Protein AF-A0A2V8PX79-F1 (afdb_monomer_lite)

pLDDT: mean 73.38, std 15.66, range [33.12, 95.69]

Structure (mmCIF, N/CA/C/O backbone):
data_AF-A0A2V8PX79-F1
#
_entry.id   AF-A0A2V8PX79-F1
#
loop_
_atom_site.group_PDB
_atom_site.id
_atom_site.type_symbol
_atom_site.label_atom_id
_atom_site.label_alt_id
_atom_site.label_comp_id
_atom_site.label_asym_id
_atom_site.label_entity_id
_atom_site.label_seq_id
_atom_site.pdbx_PDB_ins_code
_atom_site.Cartn_x
_atom_site.Cartn_y
_atom_site.Cartn_z
_atom_site.occupancy
_atom_site.B_iso_or_equiv
_atom_site.auth_seq_id
_atom_site.auth_comp_id
_atom_site.auth_asym_id
_atom_site.auth_atom_id
_atom_site.pdbx_PDB_model_num
ATOM 1 N N . MET A 1 1 ? -9.726 -22.536 17.684 1.00 43.69 1 MET A N 1
ATOM 2 C CA . MET A 1 1 ? -10.658 -22.992 16.629 1.00 43.69 1 MET A CA 1
ATOM 3 C C . MET A 1 1 ? -9.832 -23.733 15.578 1.00 43.69 1 MET A C 1
ATOM 5 O O . MET A 1 1 ? -8.970 -23.118 14.969 1.00 43.69 1 MET A O 1
ATOM 9 N N . ARG A 1 2 ? -9.953 -25.068 15.477 1.00 42.22 2 ARG A N 1
ATOM 10 C CA . ARG A 1 2 ? -9.114 -25.902 14.591 1.00 42.22 2 ARG A CA 1
ATOM 11 C C . ARG A 1 2 ? -9.506 -25.653 13.133 1.00 42.22 2 ARG A C 1
ATOM 13 O O . ARG A 1 2 ? -10.594 -26.039 12.720 1.00 42.22 2 ARG A O 1
ATOM 20 N N . ILE A 1 3 ? -8.623 -25.015 12.371 1.00 51.44 3 ILE A N 1
ATOM 21 C CA . ILE A 1 3 ? -8.770 -24.876 10.921 1.00 51.44 3 ILE A CA 1
ATOM 22 C C . ILE A 1 3 ? -8.738 -26.294 10.320 1.00 51.44 3 ILE A C 1
ATOM 24 O O . ILE A 1 3 ? -7.808 -27.052 10.610 1.00 51.44 3 ILE A O 1
ATOM 28 N N . PRO A 1 4 ? -9.745 -26.705 9.529 1.00 47.19 4 PRO A N 1
ATOM 29 C CA . PRO A 1 4 ? -9.762 -28.030 8.927 1.00 47.19 4 PRO A CA 1
ATOM 30 C C . PRO A 1 4 ? -8.564 -28.186 7.981 1.00 47.19 4 PRO A C 1
ATOM 32 O O . PRO A 1 4 ? -8.356 -27.375 7.076 1.00 47.19 4 PRO A O 1
ATOM 35 N N . ARG A 1 5 ? -7.792 -29.259 8.196 1.00 57.66 5 ARG A N 1
ATOM 36 C CA . ARG A 1 5 ? -6.516 -29.602 7.533 1.00 57.66 5 ARG A CA 1
ATOM 37 C C . ARG A 1 5 ? -6.570 -29.515 5.996 1.00 57.66 5 ARG A C 1
ATOM 39 O O . ARG A 1 5 ? -5.566 -29.220 5.358 1.00 57.66 5 ARG A O 1
ATOM 46 N N . ASN A 1 6 ? -7.759 -29.670 5.413 1.00 49.00 6 ASN A N 1
ATOM 47 C CA . ASN A 1 6 ? -7.991 -29.638 3.968 1.00 49.00 6 ASN A CA 1
ATOM 48 C C . ASN A 1 6 ? -7.991 -28.223 3.358 1.00 49.00 6 ASN A C 1
ATOM 50 O O . ASN A 1 6 ? -7.740 -28.090 2.166 1.00 49.00 6 ASN A O 1
ATOM 54 N N . ARG A 1 7 ? -8.228 -27.157 4.140 1.00 51.41 7 ARG A N 1
ATOM 55 C CA . ARG A 1 7 ? -8.130 -25.767 3.642 1.00 51.41 7 ARG A CA 1
ATOM 56 C C . ARG A 1 7 ? -6.710 -25.208 3.709 1.00 51.41 7 ARG A C 1
ATOM 58 O O . ARG A 1 7 ? -6.339 -24.389 2.878 1.00 51.41 7 ARG A O 1
ATOM 65 N N . MET A 1 8 ? -5.909 -25.702 4.650 1.00 44.56 8 MET A N 1
ATOM 66 C CA . MET A 1 8 ? -4.492 -25.350 4.779 1.00 44.56 8 MET A CA 1
ATOM 67 C C . MET A 1 8 ? -3.651 -25.971 3.654 1.00 44.56 8 MET A C 1
ATOM 69 O O . MET A 1 8 ? -2.765 -25.321 3.113 1.00 44.56 8 MET A O 1
ATOM 73 N N . LEU A 1 9 ? -4.005 -27.189 3.227 1.00 49.06 9 LEU A N 1
ATOM 74 C CA . LEU A 1 9 ? -3.435 -27.827 2.036 1.00 49.06 9 LEU A CA 1
ATOM 75 C C . LEU A 1 9 ? -3.783 -27.086 0.738 1.00 49.06 9 LEU A C 1
ATOM 77 O O . LEU A 1 9 ? -2.971 -27.073 -0.175 1.00 49.06 9 LEU A O 1
ATOM 81 N N . LEU A 1 10 ? -4.937 -26.418 0.666 1.00 50.84 10 LEU A N 1
ATOM 82 C CA . LEU A 1 10 ? -5.347 -25.662 -0.522 1.00 50.84 10 LEU A CA 1
ATOM 83 C C . LEU A 1 10 ? -4.570 -24.341 -0.673 1.00 50.84 10 LEU A C 1
ATOM 85 O O . LEU A 1 10 ? -4.245 -23.962 -1.790 1.00 50.84 10 LEU A O 1
ATOM 89 N N . LEU A 1 11 ? -4.199 -23.697 0.442 1.00 48.00 11 LEU A N 1
ATOM 90 C CA . LEU A 1 11 ? -3.335 -22.506 0.455 1.00 48.00 11 LEU A CA 1
ATOM 91 C C . LEU A 1 11 ? -1.850 -22.839 0.204 1.00 48.00 11 LEU A C 1
ATOM 93 O O . LEU A 1 11 ? -1.132 -22.045 -0.401 1.00 48.00 11 LEU A O 1
ATOM 97 N N . LEU A 1 12 ? -1.393 -24.027 0.616 1.00 47.69 12 LEU A N 1
ATOM 98 C CA . LEU A 1 12 ? -0.039 -24.524 0.326 1.00 47.69 12 LEU A CA 1
ATOM 99 C C . LEU A 1 12 ? 0.095 -25.100 -1.097 1.00 47.69 12 LEU A C 1
ATOM 101 O O . LEU A 1 12 ? 1.166 -25.002 -1.698 1.00 47.69 12 LEU A O 1
ATOM 105 N N . ALA A 1 13 ? -0.986 -25.635 -1.674 1.00 43.50 13 ALA A N 1
ATOM 106 C CA . ALA A 1 13 ? -1.019 -26.093 -3.065 1.00 43.50 13 ALA A CA 1
ATOM 107 C C . ALA A 1 13 ? -0.981 -24.927 -4.070 1.00 43.50 13 ALA A C 1
ATOM 109 O O . ALA A 1 13 ? -0.380 -25.049 -5.132 1.00 43.50 13 ALA A O 1
ATOM 110 N N . THR A 1 14 ? -1.546 -23.764 -3.726 1.00 48.91 14 THR A N 1
ATOM 111 C CA . THR A 1 14 ? -1.440 -22.555 -4.566 1.00 48.91 14 THR A CA 1
ATOM 112 C C . THR A 1 14 ? -0.065 -21.886 -4.492 1.00 48.91 14 THR A C 1
ATOM 114 O O . THR A 1 14 ? 0.319 -21.170 -5.413 1.00 48.91 14 THR A O 1
ATOM 117 N N . ALA A 1 15 ? 0.705 -22.136 -3.427 1.00 41.88 15 ALA A N 1
ATOM 118 C CA . ALA A 1 15 ? 2.078 -21.644 -3.300 1.00 41.88 15 ALA A CA 1
ATOM 119 C C . ALA A 1 15 ? 3.085 -22.480 -4.116 1.00 41.88 15 ALA A C 1
ATOM 121 O O . ALA A 1 15 ? 4.116 -21.965 -4.542 1.00 41.88 15 ALA A O 1
ATOM 122 N N . SER A 1 16 ? 2.783 -23.754 -4.388 1.00 41.12 16 SER A N 1
ATOM 123 C CA . SER A 1 16 ? 3.679 -24.662 -5.124 1.00 41.12 16 SER A CA 1
ATOM 124 C C . SER A 1 16 ? 3.627 -24.477 -6.648 1.00 41.12 16 SER A C 1
ATOM 126 O O . SER A 1 16 ? 4.563 -24.870 -7.340 1.00 41.12 16 SER A O 1
ATOM 128 N N . THR A 1 17 ? 2.607 -23.800 -7.184 1.00 45.06 17 THR A N 1
ATOM 129 C CA . THR A 1 17 ? 2.530 -23.440 -8.612 1.00 45.06 17 THR A CA 1
ATOM 130 C C . THR A 1 17 ? 3.343 -22.201 -9.000 1.00 45.06 17 THR A C 1
ATOM 132 O O . THR A 1 17 ? 3.551 -21.973 -10.187 1.00 45.06 17 THR A O 1
ATOM 135 N N . PHE A 1 18 ? 3.872 -21.434 -8.040 1.00 46.12 18 PHE A N 1
ATOM 136 C CA . PHE A 1 18 ? 4.795 -20.326 -8.337 1.00 46.12 18 PHE A CA 1
ATOM 137 C C . PHE A 1 18 ? 6.248 -20.782 -8.572 1.00 46.12 18 PHE A C 1
ATOM 139 O O . PHE A 1 18 ? 7.058 -20.010 -9.075 1.00 46.12 18 PHE A O 1
ATOM 146 N N . GLY A 1 19 ? 6.583 -22.038 -8.254 1.00 40.47 19 GLY A N 1
ATOM 147 C CA . GLY A 1 19 ? 7.951 -22.561 -8.332 1.00 40.47 19 GLY A CA 1
ATOM 148 C C . GLY A 1 19 ? 8.380 -23.151 -9.681 1.00 40.47 19 GLY A C 1
ATOM 149 O O . GLY A 1 19 ? 9.537 -23.529 -9.817 1.00 40.47 19 GLY A O 1
ATOM 150 N N . VAL A 1 20 ? 7.494 -23.258 -10.680 1.00 42.31 20 VAL A N 1
ATOM 151 C CA . VAL A 1 20 ? 7.797 -24.004 -11.925 1.00 42.31 20 VAL A CA 1
ATOM 152 C C . VAL A 1 20 ? 8.257 -23.111 -13.089 1.00 42.31 20 VAL A C 1
ATOM 154 O O . VAL A 1 20 ? 8.807 -23.616 -14.060 1.00 42.31 20 VAL A O 1
ATOM 157 N N . CYS A 1 21 ? 8.149 -21.782 -13.001 1.00 48.59 21 CYS A N 1
ATOM 158 C CA . CYS A 1 21 ? 8.527 -20.896 -14.117 1.00 48.59 21 CYS A CA 1
ATOM 159 C C . CYS A 1 21 ? 9.918 -20.237 -13.976 1.00 48.59 21 CYS A C 1
ATOM 161 O O . CYS A 1 21 ? 10.215 -19.270 -14.670 1.00 48.59 21 CYS A O 1
ATOM 163 N N . GLY A 1 22 ? 10.775 -20.739 -13.078 1.00 42.22 22 GLY A N 1
ATOM 164 C CA . GLY A 1 22 ? 12.123 -20.201 -12.834 1.00 42.22 22 GLY A CA 1
ATOM 165 C C . GLY A 1 22 ? 13.247 -20.818 -13.680 1.00 42.22 22 GLY A C 1
ATOM 166 O O . GLY A 1 22 ? 14.396 -20.410 -13.548 1.00 42.22 22 GLY A O 1
ATOM 167 N N . SER A 1 23 ? 12.957 -21.800 -14.537 1.00 41.62 23 SER A N 1
ATOM 168 C CA . SER A 1 23 ? 13.982 -22.571 -15.260 1.00 41.62 23 SER A CA 1
ATOM 169 C C . SER A 1 23 ? 13.948 -22.338 -16.769 1.00 41.62 23 SER A C 1
ATOM 171 O O . SER A 1 23 ? 13.757 -23.281 -17.524 1.00 41.62 23 SER A O 1
ATOM 173 N N . ALA A 1 24 ? 14.130 -21.093 -17.216 1.00 42.62 24 ALA A N 1
ATOM 174 C CA . ALA A 1 24 ? 14.517 -20.796 -18.602 1.00 42.62 24 ALA A CA 1
ATOM 175 C C . ALA A 1 24 ? 14.986 -19.337 -18.759 1.00 42.62 24 ALA A C 1
ATOM 177 O O . ALA A 1 24 ? 14.406 -18.573 -19.521 1.00 42.62 24 ALA A O 1
ATOM 178 N N . TYR A 1 25 ? 16.040 -18.928 -18.047 1.00 43.38 25 TYR A N 1
ATOM 179 C CA . TYR A 1 25 ? 16.785 -17.712 -18.404 1.00 43.38 25 TYR A CA 1
ATOM 180 C C . TYR A 1 25 ? 18.219 -18.090 -18.784 1.00 43.38 25 TYR A C 1
ATOM 182 O O . TYR A 1 25 ? 19.192 -17.714 -18.141 1.00 43.38 25 TYR A O 1
ATOM 190 N N . SER A 1 26 ? 18.345 -18.920 -19.818 1.00 33.12 26 SER A N 1
ATOM 191 C CA . SER A 1 26 ? 19.610 -19.173 -20.506 1.00 33.12 26 SER A CA 1
ATOM 192 C C . SER A 1 26 ? 19.414 -18.848 -21.986 1.00 33.12 26 SER A C 1
ATOM 194 O O . SER A 1 26 ? 18.626 -19.509 -22.653 1.00 33.12 26 SER A O 1
ATOM 196 N N . ALA A 1 27 ? 20.094 -17.788 -22.430 1.00 55.72 27 ALA A N 1
ATOM 197 C CA . ALA A 1 27 ? 20.329 -17.320 -23.801 1.00 55.72 27 ALA A CA 1
ATOM 198 C C . ALA A 1 27 ? 19.677 -18.108 -24.965 1.00 55.72 27 ALA A C 1
ATOM 200 O O . ALA A 1 27 ? 20.129 -19.215 -25.241 1.00 55.72 27 ALA A O 1
ATOM 201 N N . GLN A 1 28 ? 18.701 -17.515 -25.689 1.00 42.88 28 GLN A N 1
ATOM 202 C CA . GLN A 1 28 ? 18.385 -17.789 -27.119 1.00 42.88 28 GLN A CA 1
ATOM 203 C C . GLN A 1 28 ? 17.272 -16.832 -27.677 1.00 42.88 28 GLN A C 1
ATOM 205 O O . GLN A 1 28 ? 16.716 -16.066 -26.894 1.00 42.88 28 GLN A O 1
ATOM 210 N N . PRO A 1 29 ? 16.933 -16.826 -28.993 1.00 46.53 29 PRO A N 1
ATOM 211 C CA . PRO A 1 29 ? 16.971 -15.695 -29.930 1.00 46.53 29 PRO A CA 1
ATOM 212 C C . PRO A 1 29 ? 15.576 -15.069 -30.230 1.00 46.53 29 PRO A C 1
ATOM 214 O O . PRO A 1 29 ? 14.552 -15.488 -29.691 1.00 46.53 29 PRO A O 1
ATOM 217 N N . ASP A 1 30 ? 15.529 -14.095 -31.147 1.00 49.50 30 ASP A N 1
ATOM 218 C CA . ASP A 1 30 ? 14.454 -13.121 -31.468 1.00 49.50 30 ASP A CA 1
ATOM 219 C C . ASP A 1 30 ? 13.004 -13.624 -31.716 1.00 49.50 30 ASP A C 1
ATOM 221 O O . ASP A 1 30 ? 12.091 -12.825 -31.924 1.00 49.50 30 ASP A O 1
ATOM 225 N N . THR A 1 31 ? 12.725 -14.929 -31.660 1.00 51.16 31 THR A N 1
ATOM 226 C CA . THR A 1 31 ? 11.360 -15.496 -31.770 1.00 51.16 31 THR A CA 1
ATOM 227 C C . THR A 1 31 ? 10.651 -15.686 -30.421 1.00 51.16 31 THR A C 1
ATOM 229 O O . THR A 1 31 ? 9.423 -15.784 -30.384 1.00 51.16 31 THR A O 1
ATOM 232 N N . GLN A 1 32 ? 11.390 -15.677 -29.305 1.00 50.78 32 GLN A N 1
ATOM 233 C CA . GLN A 1 32 ? 10.863 -15.842 -27.938 1.00 50.78 32 GLN A CA 1
ATOM 234 C C . GLN A 1 32 ? 10.146 -14.595 -27.393 1.00 50.78 32 GLN A C 1
ATOM 236 O O . GLN A 1 32 ? 9.191 -14.724 -26.626 1.00 50.78 32 GLN A O 1
ATOM 241 N N . ILE A 1 33 ? 10.542 -13.395 -27.836 1.00 52.59 33 ILE A N 1
ATOM 242 C CA . ILE A 1 33 ? 9.991 -12.117 -27.354 1.00 52.59 33 ILE A CA 1
ATOM 243 C C . ILE A 1 33 ? 8.462 -12.089 -27.519 1.00 52.59 33 ILE A C 1
ATOM 245 O O . ILE A 1 33 ? 7.741 -11.780 -26.580 1.00 52.59 33 ILE A O 1
ATOM 249 N N . ARG A 1 34 ? 7.931 -12.545 -28.664 1.00 51.97 34 ARG A N 1
ATOM 250 C CA . ARG A 1 34 ? 6.485 -12.502 -28.957 1.00 51.97 34 ARG A CA 1
ATOM 251 C C . ARG A 1 34 ? 5.646 -13.532 -28.182 1.00 51.97 34 ARG A C 1
ATOM 253 O O . ARG A 1 34 ? 4.468 -13.277 -27.938 1.00 51.97 34 ARG A O 1
ATOM 260 N N . GLN A 1 35 ? 6.218 -14.675 -27.784 1.00 53.84 35 GLN A N 1
ATOM 261 C CA . GLN A 1 35 ? 5.528 -15.657 -26.929 1.00 53.84 35 GLN A CA 1
ATOM 262 C C . GLN A 1 35 ? 5.543 -15.239 -25.450 1.00 53.84 35 GLN A C 1
ATOM 264 O O . GLN A 1 35 ? 4.543 -15.436 -24.752 1.00 53.84 35 GLN A O 1
ATOM 269 N N . ALA A 1 36 ? 6.621 -14.589 -24.996 1.00 58.69 36 ALA A N 1
ATOM 270 C CA . ALA A 1 36 ? 6.694 -13.988 -23.665 1.00 58.69 36 ALA A CA 1
ATOM 271 C C . ALA A 1 36 ? 5.634 -12.885 -23.469 1.00 58.69 36 ALA A C 1
ATOM 273 O O . ALA A 1 36 ? 5.037 -12.796 -22.393 1.00 58.69 36 ALA A O 1
ATOM 274 N N . GLU A 1 37 ? 5.315 -12.116 -24.521 1.00 65.75 37 GLU A N 1
ATOM 275 C CA . GLU A 1 37 ? 4.259 -11.094 -24.462 1.00 65.75 37 GLU A CA 1
ATOM 276 C C . GLU A 1 37 ? 2.873 -11.682 -24.175 1.00 65.75 37 GLU A C 1
ATOM 278 O O . GLU A 1 37 ? 2.143 -11.184 -23.315 1.00 65.75 37 GLU A O 1
ATOM 283 N N . PHE A 1 38 ? 2.502 -12.759 -24.873 1.00 74.19 38 PHE A N 1
ATOM 284 C CA . PHE A 1 38 ? 1.199 -13.391 -24.670 1.00 74.19 38 PHE A CA 1
ATOM 285 C C . PHE A 1 38 ? 1.111 -14.041 -23.285 1.00 74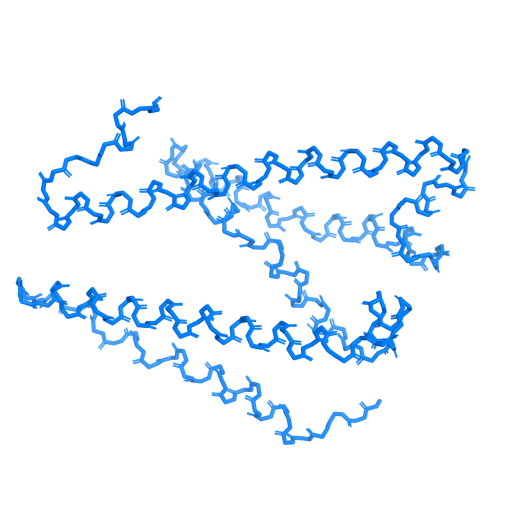.19 38 PHE A C 1
ATOM 287 O O . PHE A 1 38 ? 0.116 -13.860 -22.587 1.00 74.19 38 PHE A O 1
ATOM 294 N N . SER A 1 39 ? 2.176 -14.726 -22.855 1.00 77.88 39 SER A N 1
ATOM 295 C CA . SER A 1 39 ? 2.245 -15.353 -21.530 1.00 77.88 39 SER A CA 1
ATOM 296 C C . SER A 1 39 ? 2.102 -14.330 -20.395 1.00 77.88 39 SER A C 1
ATOM 298 O O . SER A 1 39 ? 1.314 -14.535 -19.473 1.00 77.88 39 SER A O 1
ATOM 300 N N . THR A 1 40 ? 2.777 -13.180 -20.499 1.00 81.19 40 THR A N 1
ATOM 301 C CA . THR A 1 40 ? 2.730 -12.113 -19.483 1.00 81.19 40 THR A CA 1
ATOM 302 C C . THR A 1 40 ? 1.343 -11.480 -19.379 1.00 81.19 40 THR A C 1
ATOM 304 O O . THR A 1 40 ? 0.826 -11.303 -18.275 1.00 81.19 40 THR A O 1
ATOM 307 N N . ILE A 1 41 ? 0.705 -11.178 -20.515 1.00 81.88 41 ILE A N 1
ATOM 308 C CA . ILE A 1 41 ? -0.651 -10.607 -20.536 1.00 81.88 41 ILE A CA 1
ATOM 309 C C . ILE A 1 41 ? -1.659 -11.606 -19.961 1.00 81.88 41 ILE A C 1
ATOM 311 O O . ILE A 1 41 ? -2.487 -11.232 -19.131 1.00 81.88 41 ILE A O 1
ATOM 315 N N . VAL A 1 42 ? -1.580 -12.879 -20.361 1.00 87.00 42 VAL A N 1
ATOM 316 C CA . VAL A 1 42 ? -2.461 -13.930 -19.835 1.00 87.00 42 VAL A CA 1
ATOM 317 C C . VAL A 1 42 ? -2.267 -14.087 -18.330 1.00 87.00 42 VAL A C 1
ATOM 319 O O . VAL A 1 42 ? -3.253 -14.110 -17.596 1.00 87.00 42 VAL A O 1
ATOM 322 N N . PHE A 1 43 ? -1.022 -14.127 -17.855 1.00 86.88 43 PHE A N 1
ATOM 323 C CA . PHE A 1 43 ? -0.723 -14.199 -16.428 1.00 86.88 43 PHE A CA 1
ATOM 324 C C . PHE A 1 43 ? -1.296 -12.997 -15.663 1.00 86.88 43 PHE A C 1
ATOM 326 O O . PHE A 1 43 ? -1.975 -13.191 -14.656 1.00 86.88 43 PHE A O 1
ATOM 333 N N . PHE A 1 44 ? -1.098 -11.772 -16.163 1.00 84.81 44 PHE A N 1
ATOM 334 C CA . PHE A 1 44 ? -1.642 -10.553 -15.558 1.00 84.81 44 PHE A CA 1
ATOM 335 C C . PHE A 1 44 ? -3.172 -10.584 -15.474 1.00 84.81 44 PHE A C 1
ATOM 337 O O . PHE A 1 44 ? -3.736 -10.322 -14.412 1.00 84.81 44 PHE A O 1
ATOM 344 N N . VAL A 1 45 ? -3.852 -10.949 -16.566 1.00 89.88 45 VAL A N 1
ATOM 345 C CA . VAL A 1 45 ? -5.320 -11.020 -16.606 1.00 89.88 45 VAL A CA 1
ATOM 346 C C . VAL A 1 45 ? -5.840 -12.101 -15.661 1.00 89.88 45 VAL A C 1
ATOM 348 O O . VAL A 1 45 ? -6.763 -11.838 -14.892 1.00 89.88 45 VAL A O 1
ATOM 351 N N . VAL A 1 46 ? -5.239 -13.295 -15.663 1.00 92.56 46 VAL A N 1
ATOM 352 C CA . VAL A 1 46 ? -5.620 -14.382 -14.746 1.00 92.56 46 VAL A CA 1
ATOM 353 C C . VAL A 1 46 ? -5.425 -13.949 -13.295 1.00 92.56 46 VAL A C 1
ATOM 355 O O . VAL A 1 46 ? -6.336 -14.108 -12.484 1.00 92.56 46 VAL A O 1
ATOM 358 N N . PHE A 1 47 ? -4.280 -13.350 -12.968 1.00 89.31 47 PHE A N 1
ATOM 359 C CA . PHE A 1 47 ? -3.988 -12.857 -11.625 1.00 89.31 47 PHE A CA 1
ATOM 360 C C . PHE A 1 47 ? -4.969 -11.759 -11.179 1.00 89.31 47 PHE A C 1
ATOM 362 O O . PHE A 1 47 ? -5.503 -11.819 -10.066 1.00 89.31 47 PHE A O 1
ATOM 369 N N . ALA A 1 48 ? -5.268 -10.792 -12.051 1.00 89.62 48 ALA A N 1
ATOM 370 C CA . ALA A 1 48 ? -6.216 -9.715 -11.775 1.00 89.62 48 ALA A CA 1
ATOM 371 C C . ALA A 1 48 ? -7.640 -10.250 -11.555 1.00 89.62 48 ALA A C 1
ATOM 373 O O . ALA A 1 48 ? -8.296 -9.887 -10.576 1.00 89.62 48 ALA A O 1
ATOM 374 N N . VAL A 1 49 ? -8.105 -11.160 -12.418 1.00 92.50 49 VAL A N 1
ATOM 375 C CA . VAL A 1 49 ? -9.430 -11.787 -12.295 1.00 92.50 49 VAL A CA 1
ATOM 376 C C . VAL A 1 49 ? -9.521 -12.621 -11.022 1.00 92.50 49 VAL A C 1
ATOM 378 O O . VAL A 1 49 ? -10.499 -12.492 -10.290 1.00 92.50 49 VAL A O 1
ATOM 381 N N . LEU A 1 50 ? -8.508 -13.434 -10.708 1.00 92.50 50 LEU A N 1
ATOM 382 C CA . LEU A 1 50 ? -8.477 -14.210 -9.465 1.00 92.50 50 LEU A CA 1
ATOM 383 C C . LEU A 1 50 ? -8.545 -13.299 -8.236 1.00 92.50 50 LEU A C 1
ATOM 385 O O . LEU A 1 50 ? -9.345 -13.551 -7.335 1.00 92.50 50 LEU A O 1
ATOM 389 N N . THR A 1 51 ? -7.771 -12.213 -8.224 1.00 89.44 51 THR A N 1
ATOM 390 C CA . THR A 1 51 ? -7.779 -11.233 -7.129 1.00 89.44 51 THR A CA 1
ATOM 391 C C . THR A 1 51 ? -9.157 -10.590 -6.973 1.00 89.44 51 THR A C 1
ATOM 393 O O . THR A 1 51 ? -9.688 -10.528 -5.864 1.00 89.44 51 THR A O 1
ATOM 396 N N . LEU A 1 52 ? -9.789 -10.175 -8.075 1.00 89.19 52 LEU A N 1
ATOM 397 C CA . LEU A 1 52 ? -11.139 -9.608 -8.060 1.00 89.19 52 LEU A CA 1
ATOM 398 C C . LEU A 1 52 ? -12.195 -10.617 -7.598 1.00 89.19 52 LEU A C 1
ATOM 400 O O . LEU A 1 52 ? -13.064 -10.258 -6.806 1.00 89.19 52 LEU A O 1
ATOM 404 N N . LEU A 1 53 ? -12.120 -11.873 -8.044 1.00 89.19 53 LEU A N 1
ATOM 405 C CA . LEU A 1 53 ? -13.045 -12.930 -7.627 1.00 89.19 53 LEU A CA 1
ATOM 406 C C . LEU A 1 53 ? -12.929 -13.220 -6.129 1.00 89.19 53 LEU A C 1
ATOM 408 O O . LEU A 1 53 ? -13.954 -13.336 -5.456 1.00 89.19 53 LEU A O 1
ATOM 412 N N . ILE A 1 54 ? -11.703 -13.299 -5.599 1.00 85.94 54 ILE A N 1
ATOM 413 C CA . ILE A 1 54 ? -11.455 -13.498 -4.165 1.00 85.94 54 ILE A CA 1
ATOM 414 C C . ILE A 1 54 ? -11.994 -12.305 -3.367 1.00 85.94 54 ILE A C 1
ATOM 416 O O . ILE A 1 54 ? -12.728 -12.511 -2.400 1.00 85.94 54 ILE A O 1
ATOM 420 N N . SER A 1 55 ? -11.700 -11.075 -3.795 1.00 85.00 55 SER A N 1
ATOM 421 C CA . SER A 1 55 ? -12.181 -9.850 -3.145 1.00 85.00 55 SER A CA 1
ATOM 422 C C . SER A 1 55 ? -13.703 -9.739 -3.172 1.00 85.00 55 SER A C 1
ATOM 424 O O . SER A 1 55 ? -14.319 -9.444 -2.152 1.00 85.00 55 SER A O 1
ATOM 426 N N . PHE A 1 56 ? -14.335 -10.037 -4.307 1.00 83.38 56 PHE A N 1
ATOM 427 C CA . PHE A 1 56 ? -15.790 -10.019 -4.438 1.00 83.38 56 PHE A CA 1
ATOM 428 C C . PHE A 1 56 ? -16.448 -11.107 -3.582 1.00 83.38 56 PHE A C 1
ATOM 430 O O . PHE A 1 56 ? -17.431 -10.850 -2.888 1.00 83.38 56 PHE A O 1
ATOM 437 N N . TRP A 1 57 ? -15.892 -12.320 -3.580 1.00 82.88 57 TRP A N 1
ATOM 438 C CA . TRP A 1 57 ? -16.367 -13.409 -2.729 1.00 82.88 57 TRP A CA 1
ATOM 439 C C . TRP A 1 57 ? -16.237 -13.075 -1.237 1.00 82.88 57 TRP A C 1
ATOM 441 O O . TRP A 1 57 ? -17.165 -13.339 -0.468 1.00 82.88 57 TRP A O 1
ATOM 451 N N . ALA A 1 58 ? -15.123 -12.459 -0.833 1.00 79.25 58 ALA A N 1
ATOM 452 C CA . ALA A 1 58 ? -14.908 -11.996 0.534 1.00 79.25 58 ALA A CA 1
ATOM 453 C C . ALA A 1 58 ? -15.881 -10.864 0.908 1.00 79.25 58 ALA A C 1
ATOM 455 O O . ALA A 1 58 ? -16.507 -10.926 1.965 1.00 79.25 58 ALA A O 1
ATOM 456 N N . ALA A 1 59 ? -16.086 -9.890 0.016 1.00 75.50 59 ALA A N 1
ATOM 457 C CA . ALA A 1 59 ? -17.007 -8.775 0.226 1.00 75.50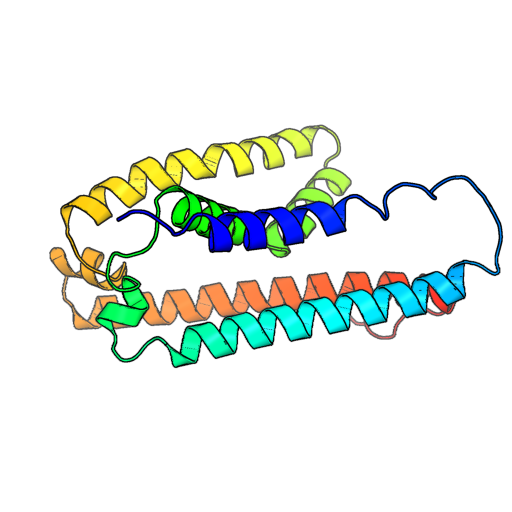 59 ALA A CA 1
ATOM 458 C C . ALA A 1 59 ? -18.456 -9.246 0.429 1.00 75.50 59 ALA A C 1
ATOM 460 O O . ALA A 1 59 ? -19.159 -8.730 1.291 1.00 75.50 59 ALA A O 1
ATOM 461 N N . ARG A 1 60 ? -18.897 -10.282 -0.298 1.00 75.25 60 ARG A N 1
ATOM 462 C CA . ARG A 1 60 ? -20.253 -10.848 -0.148 1.00 75.25 60 ARG A CA 1
ATOM 463 C C . ARG A 1 60 ? -20.487 -11.595 1.165 1.00 75.25 60 ARG A C 1
ATOM 465 O O . ARG A 1 60 ? -21.637 -11.867 1.494 1.00 75.25 60 ARG A O 1
ATOM 472 N N . ARG A 1 61 ? -19.430 -11.963 1.893 1.00 69.88 61 ARG A N 1
ATOM 473 C CA . ARG A 1 61 ? -19.525 -12.619 3.207 1.00 69.88 61 ARG A CA 1
ATOM 474 C C . ARG A 1 61 ? -19.595 -11.640 4.376 1.00 69.88 61 ARG A C 1
ATOM 476 O O . ARG A 1 61 ? -19.896 -12.077 5.479 1.00 69.88 61 ARG A O 1
ATOM 483 N N . ALA A 1 62 ? -19.309 -10.359 4.159 1.00 63.53 62 ALA A N 1
ATOM 484 C CA . ALA A 1 62 ? -19.387 -9.355 5.207 1.00 63.53 62 ALA A CA 1
ATOM 485 C C . ALA A 1 62 ? -20.815 -8.805 5.300 1.00 63.53 62 ALA A C 1
ATOM 487 O O . ALA A 1 62 ? -21.227 -7.970 4.497 1.00 63.53 62 ALA A O 1
ATOM 488 N N . THR A 1 63 ? -21.581 -9.293 6.273 1.00 61.06 63 THR A N 1
ATOM 489 C CA . THR A 1 63 ? -23.010 -8.969 6.421 1.00 61.06 63 THR A CA 1
ATOM 490 C C . THR A 1 63 ? -23.280 -7.817 7.393 1.00 61.06 63 THR A C 1
ATOM 492 O O . THR A 1 63 ? -24.365 -7.242 7.367 1.00 61.06 63 THR A O 1
ATOM 495 N N . SER A 1 64 ? -22.307 -7.432 8.228 1.00 66.31 64 SER A N 1
ATOM 496 C CA . SER A 1 64 ? -22.418 -6.294 9.155 1.00 66.31 64 SER A CA 1
ATOM 497 C C . SER A 1 64 ? -21.099 -5.529 9.319 1.00 66.31 64 SER A C 1
ATOM 499 O O . SER A 1 64 ? -20.025 -6.075 9.079 1.00 66.31 64 SER A O 1
ATOM 501 N N . SER A 1 65 ? -21.150 -4.266 9.760 1.00 58.53 65 SER A N 1
ATOM 502 C CA . SER A 1 65 ? -19.957 -3.414 9.916 1.00 58.53 65 SER A CA 1
ATOM 503 C C . SER A 1 65 ? -18.946 -3.954 10.933 1.00 58.53 65 SER A C 1
ATOM 505 O O . SER A 1 65 ? -17.746 -3.791 10.740 1.00 58.53 65 SER A O 1
ATOM 507 N N . SER A 1 66 ? -19.398 -4.620 12.004 1.00 60.41 66 SER A N 1
ATOM 508 C CA . SER A 1 66 ? -18.487 -5.269 12.960 1.00 60.41 66 SER A CA 1
ATOM 509 C C . SER A 1 66 ? -17.832 -6.507 12.349 1.00 60.41 66 SER A C 1
ATOM 511 O O . SER A 1 66 ? -16.645 -6.738 12.560 1.00 60.41 66 SER A O 1
ATOM 513 N N . GLU A 1 67 ? -18.571 -7.267 11.541 1.00 62.75 67 GLU A N 1
ATOM 514 C CA . GLU A 1 67 ? -18.072 -8.428 10.806 1.00 62.75 67 GLU A CA 1
ATOM 515 C C . GLU A 1 67 ? -17.107 -8.013 9.684 1.00 62.75 67 GLU A C 1
ATOM 517 O O . GLU A 1 67 ? -16.104 -8.681 9.474 1.00 62.75 67 GLU A O 1
ATOM 522 N N . TYR A 1 68 ? -17.327 -6.864 9.041 1.00 60.16 68 TYR A N 1
ATOM 523 C CA . TYR A 1 68 ? -16.407 -6.289 8.055 1.00 60.16 68 TYR A CA 1
ATOM 524 C C . TYR A 1 68 ? -15.105 -5.778 8.691 1.00 60.16 68 TYR A C 1
ATOM 526 O O . TYR A 1 68 ? -14.025 -6.013 8.159 1.00 60.16 68 TYR A O 1
ATOM 534 N N . LEU A 1 69 ? -15.190 -5.112 9.849 1.00 57.91 69 LEU A N 1
ATOM 535 C CA . LEU A 1 69 ? -14.027 -4.497 10.504 1.00 57.91 69 LEU A CA 1
ATOM 536 C C . LEU A 1 69 ? -13.211 -5.471 11.368 1.00 57.91 69 LEU A C 1
ATOM 538 O O . LEU A 1 69 ? -12.031 -5.231 11.598 1.00 57.91 69 LEU A O 1
ATOM 542 N N . THR A 1 70 ? -13.811 -6.559 11.860 1.00 61.34 70 THR A N 1
ATOM 543 C CA . THR A 1 70 ? -13.125 -7.535 12.735 1.00 61.34 70 THR A CA 1
ATOM 544 C C . THR A 1 70 ? -13.069 -8.947 12.164 1.00 61.34 70 THR A C 1
ATOM 546 O O . THR A 1 70 ? -12.517 -9.837 12.816 1.00 61.34 70 THR A O 1
ATOM 549 N N . ALA A 1 71 ? -13.679 -9.183 10.994 1.00 60.91 71 ALA A N 1
A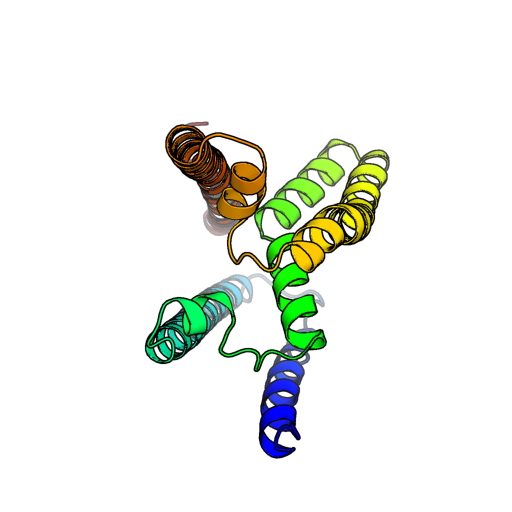TOM 550 C CA . ALA A 1 71 ? -13.866 -10.516 10.415 1.00 60.91 71 ALA A CA 1
ATOM 551 C C . ALA A 1 71 ? -14.443 -11.532 11.423 1.00 60.91 71 ALA A C 1
ATOM 553 O O . ALA A 1 71 ? -14.044 -12.701 11.462 1.00 60.91 71 ALA A O 1
ATOM 554 N N . GLY A 1 72 ? -15.331 -11.059 12.307 1.00 60.78 72 GLY A N 1
ATOM 555 C CA . GLY A 1 72 ? -15.950 -11.862 13.365 1.00 60.78 72 GLY A CA 1
ATOM 556 C C . GLY A 1 72 ? -14.953 -12.450 14.371 1.00 60.78 72 GLY A C 1
ATOM 557 O O . GLY A 1 72 ? -15.200 -13.529 14.903 1.00 60.78 72 GLY A O 1
ATOM 558 N N . SER A 1 73 ? -13.799 -11.802 14.581 1.00 62.28 73 SER A N 1
ATOM 559 C CA . SER A 1 73 ? -12.696 -12.297 15.426 1.00 62.28 73 SER A CA 1
ATOM 560 C C . SER A 1 73 ? -12.132 -13.663 14.997 1.00 62.28 73 SER A C 1
ATOM 562 O O . SER A 1 73 ? -11.508 -14.360 15.797 1.00 62.28 73 SER A O 1
ATOM 564 N N . SER A 1 74 ? -12.341 -14.057 13.736 1.00 66.81 74 SER A N 1
ATOM 565 C CA . SER A 1 74 ? -11.956 -15.375 13.210 1.00 66.81 74 SER A CA 1
ATOM 566 C C . SER A 1 74 ? -10.604 -15.406 12.479 1.00 66.81 74 SER A C 1
ATOM 568 O O . SER A 1 74 ? -10.157 -16.481 12.074 1.00 66.81 74 SER A O 1
ATOM 570 N N . ILE A 1 75 ? -9.937 -14.254 12.321 1.00 73.38 75 ILE A N 1
ATOM 571 C CA . ILE A 1 75 ? -8.635 -14.143 11.641 1.00 73.38 75 ILE A CA 1
ATOM 572 C C . ILE A 1 75 ? -7.504 -14.632 12.558 1.00 73.38 75 ILE A C 1
ATOM 574 O O . ILE A 1 75 ? -7.358 -14.166 13.689 1.00 73.38 75 ILE A O 1
ATOM 578 N N . SER A 1 76 ? -6.672 -15.548 12.051 1.00 79.00 76 SER A N 1
ATOM 579 C CA . SER A 1 76 ? -5.457 -16.008 12.742 1.00 79.00 76 SER A CA 1
ATOM 580 C C . SER A 1 76 ? -4.364 -14.930 12.757 1.00 79.00 76 SER A C 1
ATOM 582 O O . SER A 1 76 ? -4.261 -14.139 11.818 1.00 79.00 76 SER A O 1
ATOM 584 N N . SER A 1 77 ? -3.492 -14.941 13.772 1.00 77.44 77 SER A N 1
ATOM 585 C CA . SER A 1 77 ? -2.345 -14.023 13.890 1.00 77.44 77 SER A CA 1
ATOM 586 C C . SER A 1 77 ? -1.499 -13.975 12.621 1.00 77.44 77 SER A C 1
ATOM 588 O O . SER A 1 77 ? -1.127 -12.896 12.167 1.00 77.44 77 SER A O 1
ATOM 590 N N . ASP A 1 78 ? -1.261 -15.137 12.021 1.00 80.19 78 ASP A N 1
ATOM 591 C CA . ASP A 1 78 ? -0.373 -15.285 10.868 1.00 80.19 78 ASP A CA 1
ATOM 592 C C . ASP A 1 78 ? -1.003 -14.688 9.604 1.00 80.19 78 ASP A C 1
ATOM 594 O O . ASP A 1 78 ? -0.323 -14.068 8.792 1.00 80.19 78 ASP A O 1
ATOM 598 N N . GLN A 1 79 ? -2.327 -14.812 9.463 1.00 82.88 79 GLN A N 1
ATOM 599 C CA . GLN A 1 79 ? -3.078 -14.229 8.349 1.00 82.88 79 GLN A CA 1
ATOM 600 C C . GLN A 1 79 ? -3.144 -12.706 8.463 1.00 82.88 79 GLN A C 1
ATOM 602 O O . GLN A 1 79 ? -2.968 -12.011 7.466 1.00 82.88 79 GLN A O 1
ATOM 607 N N . ASN A 1 80 ? -3.352 -12.186 9.676 1.00 83.94 80 ASN A N 1
ATOM 608 C CA . ASN A 1 80 ? -3.330 -10.747 9.924 1.00 83.94 80 ASN A CA 1
ATOM 609 C C . ASN A 1 80 ? -1.928 -10.159 9.697 1.00 83.94 80 ASN A C 1
ATOM 611 O O . ASN A 1 80 ? -1.790 -9.112 9.070 1.00 83.94 80 ASN A O 1
ATOM 615 N N . GLY A 1 81 ? -0.884 -10.854 10.162 1.00 84.12 81 GLY A N 1
ATOM 616 C CA . GLY A 1 81 ? 0.506 -10.455 9.943 1.00 84.12 81 GLY A CA 1
ATOM 617 C C . GLY A 1 81 ? 0.870 -10.419 8.459 1.00 84.12 81 GLY A C 1
ATOM 618 O O . GLY A 1 81 ? 1.433 -9.429 7.997 1.00 84.12 81 GLY A O 1
ATOM 619 N N . LEU A 1 82 ? 0.482 -11.450 7.700 1.00 86.19 82 LEU A N 1
ATOM 620 C CA . LEU A 1 82 ? 0.721 -11.508 6.257 1.00 86.19 82 LEU A CA 1
ATOM 621 C C . LEU A 1 82 ? -0.044 -10.417 5.495 1.00 86.19 82 LEU A C 1
ATOM 623 O O . LEU A 1 82 ? 0.506 -9.825 4.572 1.00 86.19 82 LEU A O 1
ATOM 627 N N . ALA A 1 83 ? -1.285 -10.122 5.890 1.00 86.25 83 ALA A N 1
ATOM 628 C CA . ALA A 1 83 ? -2.076 -9.060 5.273 1.00 86.25 83 ALA A CA 1
ATOM 629 C C . ALA A 1 83 ? -1.425 -7.679 5.462 1.00 86.25 83 ALA A C 1
ATOM 631 O O . ALA A 1 83 ? -1.276 -6.934 4.497 1.00 86.25 83 ALA A O 1
ATOM 632 N N . ILE A 1 84 ? -0.972 -7.370 6.682 1.00 83.94 84 ILE A N 1
ATOM 633 C CA . ILE A 1 84 ? -0.279 -6.109 6.986 1.00 83.94 84 ILE A CA 1
ATOM 634 C C . ILE A 1 84 ? 1.073 -6.037 6.264 1.00 83.94 84 ILE A C 1
ATOM 636 O O . ILE A 1 84 ? 1.436 -4.986 5.742 1.00 83.94 84 ILE A O 1
ATOM 640 N N . ALA A 1 85 ? 1.824 -7.141 6.217 1.00 87.62 85 ALA A N 1
ATOM 641 C CA . ALA A 1 85 ? 3.086 -7.190 5.482 1.00 87.62 85 ALA A CA 1
ATOM 642 C C . ALA A 1 85 ? 2.874 -6.957 3.974 1.00 87.62 85 ALA A C 1
ATOM 644 O O . ALA A 1 85 ? 3.669 -6.266 3.344 1.00 87.62 85 ALA A O 1
ATOM 645 N N . GLY A 1 86 ? 1.791 -7.495 3.403 1.00 85.44 86 GLY A N 1
ATOM 646 C CA . GLY A 1 86 ? 1.425 -7.282 2.003 1.00 85.44 86 GLY A CA 1
ATOM 647 C C . GLY A 1 86 ? 1.081 -5.827 1.684 1.00 85.44 86 GLY A C 1
ATOM 648 O O . GLY A 1 86 ? 1.554 -5.302 0.680 1.00 85.44 86 GLY A O 1
ATOM 649 N N . ASP A 1 87 ? 0.321 -5.160 2.556 1.00 86.81 87 ASP A N 1
ATOM 650 C CA . ASP A 1 87 ? 0.025 -3.726 2.422 1.00 86.81 87 ASP A CA 1
ATOM 651 C C . ASP A 1 87 ? 1.303 -2.873 2.533 1.00 86.81 87 ASP A C 1
ATOM 653 O O . ASP A 1 87 ? 1.518 -1.949 1.747 1.00 86.81 87 ASP A O 1
ATOM 657 N N . TYR A 1 88 ? 2.217 -3.257 3.434 1.00 85.62 88 TYR A N 1
ATOM 658 C CA . TYR A 1 88 ? 3.512 -2.594 3.590 1.00 85.62 88 TYR A CA 1
ATOM 659 C C . TYR A 1 88 ? 4.415 -2.734 2.354 1.00 85.62 88 TYR A C 1
ATOM 661 O O . TYR A 1 88 ? 5.103 -1.793 1.981 1.00 85.62 88 TYR A O 1
ATOM 669 N N . MET A 1 89 ? 4.405 -3.884 1.677 1.00 86.50 89 MET A N 1
ATOM 670 C CA . MET A 1 89 ? 5.244 -4.145 0.495 1.00 86.50 89 MET A CA 1
ATOM 671 C C . MET A 1 89 ? 4.646 -3.653 -0.832 1.00 86.50 89 MET A C 1
ATOM 673 O O . MET A 1 89 ? 5.133 -4.043 -1.892 1.00 86.50 89 MET A O 1
ATOM 677 N N . SER A 1 90 ? 3.593 -2.833 -0.794 1.00 85.31 90 SER A N 1
ATOM 678 C CA . SER A 1 90 ? 2.875 -2.303 -1.961 1.00 85.31 90 SER A CA 1
ATOM 679 C C . SER A 1 90 ? 3.765 -1.932 -3.165 1.00 85.31 90 SER A C 1
ATOM 681 O O . SER A 1 90 ? 4.916 -1.522 -3.020 1.00 85.31 90 SER A O 1
ATOM 683 N N . ALA A 1 91 ? 3.196 -1.974 -4.378 1.00 78.81 91 ALA A N 1
ATOM 684 C CA . ALA A 1 91 ? 3.872 -1.611 -5.630 1.00 78.81 91 ALA A CA 1
ATOM 685 C C . ALA A 1 91 ? 4.578 -0.242 -5.575 1.00 78.81 91 ALA A C 1
ATOM 687 O O . ALA A 1 91 ? 5.636 -0.069 -6.176 1.00 78.81 91 ALA A O 1
ATOM 688 N N . GLY A 1 92 ? 4.032 0.712 -4.811 1.00 79.94 92 GLY A N 1
ATOM 689 C CA . GLY A 1 92 ? 4.681 2.005 -4.578 1.00 79.94 92 GLY A CA 1
ATOM 690 C C . GLY A 1 92 ? 6.000 1.889 -3.806 1.00 79.94 92 GLY A C 1
ATOM 691 O O . GLY A 1 92 ? 6.969 2.553 -4.156 1.00 79.94 92 GLY A O 1
ATOM 692 N N . ALA A 1 93 ? 6.066 1.014 -2.799 1.00 81.81 93 ALA A N 1
ATOM 693 C CA . ALA A 1 93 ? 7.301 0.717 -2.082 1.00 81.81 93 ALA A CA 1
ATOM 694 C C . ALA A 1 93 ? 8.300 -0.004 -2.990 1.00 81.81 93 ALA A C 1
ATOM 696 O O . ALA A 1 93 ? 9.470 0.361 -3.010 1.00 81.81 93 ALA A O 1
ATOM 697 N N . PHE A 1 94 ? 7.838 -0.968 -3.793 1.00 83.00 94 PHE A N 1
ATOM 698 C CA . PHE A 1 94 ? 8.696 -1.661 -4.754 1.00 83.00 94 PHE A CA 1
ATOM 699 C C . PHE A 1 94 ? 9.355 -0.681 -5.734 1.00 83.00 94 PHE A C 1
ATOM 701 O O . PHE A 1 94 ? 10.580 -0.599 -5.764 1.00 83.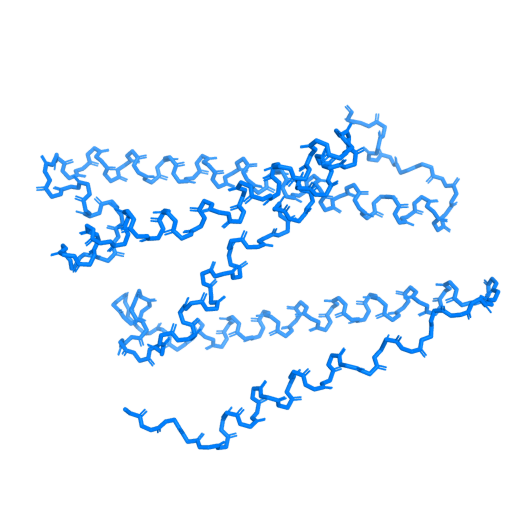00 94 PHE A O 1
ATOM 708 N N . LEU A 1 95 ? 8.556 0.112 -6.459 1.00 84.00 95 LEU A N 1
ATOM 709 C CA . LEU A 1 95 ? 9.052 1.079 -7.445 1.00 84.00 95 LEU A CA 1
ATOM 710 C C . LEU A 1 95 ? 9.851 2.220 -6.803 1.00 84.00 95 LEU A C 1
ATOM 712 O O . LEU A 1 95 ? 10.877 2.639 -7.337 1.00 84.00 95 LEU A O 1
ATOM 716 N N . GLY A 1 96 ? 9.399 2.712 -5.648 1.00 82.75 96 GLY A N 1
ATOM 717 C CA . GLY A 1 96 ? 10.038 3.811 -4.933 1.00 82.75 96 GLY A CA 1
ATOM 718 C C . GLY A 1 96 ? 11.407 3.431 -4.376 1.00 82.75 96 GLY A C 1
ATOM 719 O O . GLY A 1 96 ? 12.372 4.165 -4.584 1.00 82.75 96 GLY A O 1
ATOM 720 N N . LEU A 1 97 ? 11.525 2.273 -3.715 1.00 87.94 97 LEU A N 1
ATOM 721 C CA . LEU A 1 97 ? 12.804 1.808 -3.174 1.00 87.94 97 LEU A CA 1
ATOM 722 C C . LEU A 1 97 ? 13.760 1.393 -4.295 1.00 87.94 97 LEU A C 1
ATOM 724 O O . LEU A 1 97 ? 14.927 1.775 -4.248 1.00 87.94 97 LEU A O 1
ATOM 728 N N . SER A 1 98 ? 13.294 0.655 -5.312 1.00 86.75 98 SER A N 1
ATOM 729 C CA . SER A 1 98 ? 14.159 0.254 -6.429 1.00 86.75 98 SER A CA 1
ATOM 730 C C . SER A 1 98 ? 14.658 1.462 -7.221 1.00 86.75 98 SER A C 1
ATOM 732 O O . SER A 1 98 ? 15.834 1.517 -7.572 1.00 86.75 98 SER A O 1
ATOM 734 N N . GLY A 1 99 ? 13.790 2.451 -7.461 1.00 84.25 99 GLY A N 1
ATOM 735 C CA . GLY A 1 99 ? 14.151 3.698 -8.135 1.00 84.25 99 GLY A CA 1
ATOM 736 C C . GLY A 1 99 ? 15.121 4.544 -7.311 1.00 84.25 99 GLY A C 1
ATOM 737 O O . GLY A 1 99 ? 16.121 5.025 -7.842 1.00 84.25 99 GLY A O 1
ATOM 738 N N . ALA A 1 100 ? 14.883 4.664 -6.002 1.00 84.88 100 ALA A N 1
ATOM 739 C CA . ALA A 1 100 ? 15.785 5.382 -5.108 1.00 84.88 100 ALA A CA 1
ATOM 740 C C . ALA A 1 100 ? 17.170 4.722 -5.043 1.00 84.88 100 ALA A C 1
ATOM 742 O O . ALA A 1 100 ? 18.174 5.424 -5.147 1.00 84.88 100 ALA A O 1
ATOM 743 N N . ILE A 1 101 ? 17.243 3.391 -4.925 1.00 89.25 101 ILE A N 1
ATOM 744 C CA . ILE A 1 101 ? 18.513 2.647 -4.937 1.00 89.25 101 ILE A CA 1
ATOM 745 C C . ILE A 1 101 ? 19.223 2.809 -6.282 1.00 89.25 101 ILE A C 1
ATOM 747 O O . ILE A 1 101 ? 20.423 3.060 -6.312 1.00 89.25 101 ILE A O 1
ATOM 751 N N . TYR A 1 102 ? 18.494 2.720 -7.395 1.00 87.69 102 TYR A N 1
ATOM 752 C CA . TYR A 1 102 ? 19.073 2.935 -8.719 1.00 87.69 102 TYR A CA 1
ATOM 753 C C . TYR A 1 102 ? 19.695 4.335 -8.857 1.00 87.69 102 TYR A C 1
ATOM 755 O O . TYR A 1 102 ? 20.787 4.468 -9.403 1.00 87.69 102 TYR A O 1
ATOM 763 N N . ALA A 1 103 ? 19.044 5.368 -8.312 1.00 87.12 103 ALA A N 1
ATOM 764 C CA . ALA A 1 103 ? 19.528 6.747 -8.383 1.00 87.12 103 ALA A CA 1
ATOM 765 C C . ALA A 1 103 ? 20.678 7.064 -7.408 1.00 87.12 103 ALA A C 1
ATOM 767 O O . ALA A 1 103 ? 21.569 7.841 -7.742 1.00 87.12 103 ALA A O 1
ATOM 768 N N . SER A 1 104 ? 20.652 6.496 -6.199 1.00 83.75 104 SER A N 1
ATOM 769 C CA . SER A 1 104 ? 21.607 6.806 -5.117 1.00 83.75 104 SER A CA 1
ATOM 770 C C . SER A 1 104 ? 22.706 5.754 -4.926 1.00 83.75 104 SER A C 1
ATOM 772 O O . SER A 1 104 ? 23.596 5.928 -4.097 1.00 83.75 104 SER A O 1
ATOM 774 N N . GLY A 1 105 ? 22.683 4.670 -5.702 1.00 84.19 105 GLY A N 1
ATOM 775 C CA . GLY A 1 105 ? 23.671 3.601 -5.624 1.00 84.19 105 GLY A CA 1
ATOM 776 C C . GLY A 1 105 ? 23.622 2.852 -4.289 1.00 84.19 105 GLY A C 1
ATOM 777 O O . GLY A 1 105 ? 22.554 2.592 -3.734 1.00 84.19 105 GLY A O 1
ATOM 778 N N . LEU A 1 106 ? 24.797 2.482 -3.769 1.00 83.25 106 LEU A N 1
ATOM 779 C CA . LEU A 1 106 ? 24.914 1.678 -2.547 1.00 83.25 106 LEU A CA 1
ATOM 780 C C . LEU A 1 106 ? 24.342 2.396 -1.311 1.00 83.25 106 LEU A C 1
ATOM 782 O O . LEU A 1 106 ? 23.795 1.747 -0.421 1.00 83.25 106 LEU A O 1
ATOM 786 N N . ASP A 1 107 ? 24.393 3.728 -1.285 1.00 83.19 107 ASP A N 1
ATOM 787 C CA . ASP A 1 107 ? 23.862 4.536 -0.183 1.00 83.19 107 ASP A CA 1
ATOM 788 C C . ASP A 1 107 ? 22.330 4.420 -0.076 1.00 83.19 107 ASP A C 1
ATOM 790 O O . ASP A 1 107 ? 21.763 4.466 1.020 1.00 83.19 107 ASP A O 1
ATOM 794 N N . GLY A 1 108 ? 21.650 4.139 -1.193 1.00 80.94 108 GLY A N 1
ATOM 795 C CA . GLY A 1 108 ? 20.218 3.843 -1.228 1.00 80.94 108 GLY A CA 1
ATOM 796 C C . GLY A 1 108 ? 19.830 2.555 -0.500 1.00 80.94 108 GLY A C 1
ATOM 797 O O . GLY A 1 108 ? 18.673 2.391 -0.105 1.00 80.94 108 GLY A O 1
ATOM 798 N N . MET A 1 109 ? 20.775 1.643 -0.243 1.00 84.44 109 MET A N 1
ATOM 799 C CA . MET A 1 109 ? 20.493 0.429 0.532 1.00 84.44 109 MET A CA 1
ATOM 800 C C . MET A 1 109 ? 20.115 0.751 1.983 1.00 84.44 109 MET A C 1
ATOM 802 O O . MET A 1 109 ? 19.295 0.043 2.572 1.00 84.44 109 MET A O 1
ATOM 806 N N . PHE A 1 110 ? 20.633 1.848 2.551 1.00 88.38 110 PHE A N 1
ATOM 807 C CA . PHE A 1 110 ? 20.227 2.309 3.881 1.00 88.38 110 PHE A CA 1
ATOM 808 C C . PHE A 1 110 ? 18.773 2.789 3.909 1.00 88.38 110 PHE A C 1
ATOM 810 O O . PHE A 1 110 ? 18.093 2.609 4.922 1.00 88.38 110 PHE A O 1
ATOM 817 N N . LEU A 1 111 ? 18.264 3.335 2.799 1.00 88.38 111 LEU A N 1
ATOM 818 C CA . LEU A 1 111 ? 16.855 3.711 2.661 1.00 88.38 111 LEU A CA 1
ATOM 819 C C . LEU A 1 111 ? 15.958 2.467 2.688 1.00 88.38 111 LEU A C 1
ATOM 821 O O . LEU A 1 111 ? 14.968 2.443 3.419 1.00 88.38 111 LEU A O 1
ATOM 825 N N . ALA A 1 112 ? 16.341 1.400 1.983 1.00 86.19 112 ALA A N 1
ATOM 826 C CA . ALA A 1 112 ? 15.613 0.132 2.021 1.00 86.19 112 ALA A CA 1
ATOM 827 C C . ALA A 1 112 ? 15.672 -0.547 3.402 1.00 86.19 112 ALA A C 1
ATOM 829 O O . ALA A 1 112 ? 14.651 -1.024 3.903 1.00 86.19 112 ALA A O 1
ATOM 830 N N . ALA A 1 113 ? 16.838 -0.539 4.057 1.00 88.38 113 ALA A N 1
ATOM 831 C CA . ALA A 1 113 ? 16.991 -1.071 5.411 1.00 88.38 113 ALA A CA 1
ATOM 832 C C . ALA A 1 113 ? 16.140 -0.294 6.430 1.00 88.38 113 ALA A C 1
ATOM 834 O O . ALA A 1 113 ? 15.465 -0.900 7.261 1.00 88.38 113 ALA A O 1
ATOM 835 N N . SER A 1 114 ? 16.116 1.038 6.329 1.00 88.38 114 SER A N 1
ATOM 836 C CA . SER A 1 114 ? 15.301 1.907 7.188 1.00 88.38 114 SER A CA 1
ATOM 837 C C . SER A 1 114 ? 13.808 1.700 6.950 1.00 88.38 114 SER A C 1
ATOM 839 O O . SER A 1 114 ? 13.033 1.671 7.908 1.00 88.38 114 SER A O 1
ATOM 841 N N . TYR A 1 115 ? 13.403 1.495 5.693 1.00 87.12 115 TYR A N 1
ATOM 842 C CA . TYR A 1 115 ? 12.030 1.144 5.350 1.00 87.12 115 TYR A CA 1
ATOM 843 C C . TYR A 1 115 ? 11.628 -0.165 6.036 1.00 87.12 115 TYR A C 1
ATOM 845 O O . TYR A 1 115 ? 10.662 -0.187 6.789 1.00 87.12 115 TYR A O 1
ATOM 853 N N . LEU A 1 116 ? 12.396 -1.245 5.903 1.00 86.81 116 LEU A N 1
ATOM 854 C CA . LEU A 1 116 ? 12.058 -2.504 6.582 1.00 86.81 116 LEU A CA 1
ATOM 855 C C . LEU A 1 116 ? 12.107 -2.396 8.116 1.00 86.81 116 LEU A C 1
ATOM 857 O O . LEU A 1 116 ? 11.226 -2.923 8.796 1.00 86.81 116 LEU A O 1
ATOM 861 N N . ALA A 1 117 ? 13.085 -1.676 8.669 1.00 89.69 117 ALA A N 1
ATOM 862 C CA . ALA A 1 117 ? 13.234 -1.496 10.114 1.00 89.69 117 ALA A CA 1
ATOM 863 C C . ALA A 1 117 ? 12.107 -0.657 10.744 1.00 89.69 117 ALA A C 1
ATOM 865 O O . ALA A 1 117 ? 11.788 -0.840 11.919 1.00 89.69 117 ALA A O 1
ATOM 866 N N . SER A 1 118 ? 11.477 0.236 9.977 1.00 88.69 118 SER A N 1
ATOM 867 C CA . SER A 1 118 ? 10.381 1.083 10.465 1.00 88.69 118 SER A CA 1
ATOM 868 C C . SER A 1 118 ? 9.100 0.292 10.748 1.00 88.69 118 SER A C 1
ATOM 870 O O . SER A 1 118 ? 8.335 0.668 11.637 1.00 88.69 118 SER A O 1
ATOM 872 N N . TRP A 1 119 ? 8.868 -0.821 10.042 1.00 84.19 119 TRP A N 1
ATOM 873 C CA . TRP A 1 119 ? 7.619 -1.582 10.141 1.00 84.19 119 TRP A CA 1
ATOM 874 C C . TRP A 1 119 ? 7.347 -2.146 11.548 1.00 84.19 119 TRP A C 1
ATOM 876 O O . TRP A 1 119 ? 6.287 -1.840 12.105 1.00 84.19 119 TRP A O 1
ATOM 886 N N . PRO A 1 120 ? 8.279 -2.872 12.204 1.00 85.44 120 PRO A N 1
ATOM 887 C CA . PRO A 1 120 ? 8.078 -3.318 13.581 1.00 85.44 120 PRO A CA 1
ATOM 888 C C . PRO A 1 120 ? 7.934 -2.156 14.564 1.00 85.44 120 PRO A C 1
ATOM 890 O O . PRO A 1 120 ? 7.121 -2.236 15.479 1.00 85.44 120 PRO A O 1
ATOM 893 N N . ILE A 1 121 ? 8.689 -1.068 14.374 1.00 88.00 121 ILE A N 1
ATOM 894 C CA . ILE A 1 121 ? 8.662 0.093 15.275 1.00 88.00 121 ILE A CA 1
ATOM 895 C C . ILE A 1 121 ? 7.262 0.703 15.291 1.00 88.00 121 ILE A C 1
ATOM 897 O O . ILE A 1 121 ? 6.680 0.876 16.361 1.00 88.00 121 ILE A O 1
ATOM 901 N N . VAL A 1 122 ? 6.692 0.972 14.114 1.00 86.00 122 VAL A N 1
ATOM 902 C CA . VAL A 1 122 ? 5.335 1.519 13.998 1.00 86.00 122 VAL A CA 1
ATOM 903 C C . VAL A 1 122 ? 4.308 0.525 14.534 1.00 86.00 122 VAL A C 1
ATOM 905 O O . VAL A 1 122 ? 3.406 0.928 15.269 1.00 86.00 122 VAL A O 1
ATOM 908 N N . LEU A 1 123 ? 4.458 -0.771 14.239 1.00 84.50 123 LEU A N 1
ATOM 909 C CA . LEU A 1 123 ? 3.557 -1.790 14.773 1.00 84.50 123 LEU A CA 1
ATOM 910 C C . LEU A 1 123 ? 3.569 -1.828 16.301 1.00 84.50 123 LEU A C 1
ATOM 912 O O . LEU A 1 123 ? 2.499 -1.811 16.898 1.00 84.50 123 LEU A O 1
ATOM 916 N N . PHE A 1 124 ? 4.728 -1.822 16.957 1.00 84.06 124 PHE A N 1
ATOM 917 C CA . PHE A 1 124 ? 4.777 -1.827 18.420 1.00 84.06 124 PHE A CA 1
ATOM 918 C C . PHE A 1 124 ? 4.251 -0.517 19.016 1.00 84.06 124 PHE A C 1
ATOM 920 O O . PHE A 1 124 ? 3.430 -0.553 19.934 1.00 84.06 124 PHE A O 1
ATOM 927 N N . LEU A 1 125 ? 4.654 0.631 18.464 1.00 85.56 125 LEU A N 1
ATOM 928 C CA . LEU A 1 125 ? 4.314 1.940 19.024 1.00 85.56 125 LEU A CA 1
ATOM 929 C C . LEU A 1 125 ? 2.834 2.307 18.836 1.00 85.56 125 LEU A C 1
ATOM 931 O O . LEU A 1 125 ? 2.234 2.928 19.711 1.00 85.56 125 LEU A O 1
ATOM 935 N N . VAL A 1 126 ? 2.240 1.937 17.696 1.00 81.56 126 VAL A N 1
ATOM 936 C CA . VAL A 1 126 ? 0.860 2.300 17.335 1.00 81.56 126 VAL A CA 1
ATOM 937 C C . VAL A 1 126 ? -0.130 1.196 17.701 1.00 81.56 126 VAL A C 1
ATOM 939 O O . VAL A 1 126 ? -1.229 1.502 18.172 1.00 81.56 126 VAL A O 1
ATOM 942 N N . ALA A 1 127 ? 0.223 -0.087 17.553 1.00 80.19 127 ALA A N 1
ATOM 943 C CA . ALA A 1 127 ? -0.722 -1.160 17.868 1.00 80.19 127 ALA A CA 1
ATOM 944 C C . ALA A 1 127 ? -0.987 -1.287 19.373 1.00 80.19 127 ALA A C 1
ATOM 946 O O . ALA A 1 127 ? -2.089 -1.682 19.754 1.00 80.19 127 ALA A O 1
ATOM 947 N N . GLU A 1 128 ? -0.033 -0.948 20.246 1.00 76.12 128 GLU A N 1
ATOM 948 C CA . GLU A 1 128 ? -0.230 -1.055 21.695 1.00 76.12 128 GLU A CA 1
ATOM 949 C C . GLU A 1 128 ? -1.303 -0.079 22.239 1.00 76.12 128 GLU A C 1
ATOM 951 O O . GLU A 1 128 ? -2.237 -0.552 22.899 1.00 76.12 128 GLU A O 1
ATOM 956 N N . PRO A 1 129 ? -1.283 1.235 21.926 1.00 72.50 129 PRO A N 1
ATOM 957 C CA . PRO A 1 129 ? -2.375 2.151 22.269 1.00 72.50 129 PRO A CA 1
ATOM 958 C C . PRO A 1 129 ? -3.726 1.734 21.676 1.00 72.50 129 PRO A C 1
ATOM 960 O O . PRO A 1 129 ? -4.749 1.796 22.362 1.00 72.50 129 PRO A O 1
ATOM 963 N N . LEU A 1 130 ? -3.736 1.266 20.422 1.00 71.75 130 LEU A N 1
ATOM 964 C CA . LEU A 1 130 ? -4.958 0.825 19.741 1.00 71.75 130 LEU A CA 1
ATOM 965 C C . LEU A 1 130 ? -5.564 -0.425 20.401 1.00 71.75 130 LEU A C 1
ATOM 967 O O . LEU A 1 130 ? -6.775 -0.478 20.622 1.00 71.75 130 LEU A O 1
ATOM 971 N N . ARG A 1 131 ? -4.734 -1.397 20.807 1.00 72.69 131 ARG A N 1
ATOM 972 C CA . ARG A 1 131 ? -5.180 -2.606 21.526 1.00 72.69 131 ARG A CA 1
ATOM 973 C C . ARG A 1 131 ? -5.787 -2.296 22.891 1.00 72.69 131 ARG A C 1
ATOM 975 O O . ARG A 1 131 ? -6.700 -2.999 23.312 1.00 72.69 131 ARG A O 1
ATOM 982 N N . ARG A 1 132 ? -5.299 -1.261 23.579 1.00 73.31 132 ARG A N 1
ATOM 983 C CA . ARG A 1 132 ? -5.801 -0.861 24.906 1.00 73.31 132 ARG A CA 1
ATOM 984 C C . ARG A 1 132 ? -7.153 -0.138 24.848 1.00 73.31 132 ARG A C 1
ATOM 986 O O . ARG A 1 132 ? -7.892 -0.184 25.824 1.00 73.31 132 ARG A O 1
ATOM 993 N N . LEU A 1 133 ? -7.482 0.520 23.733 1.00 68.56 133 LEU A N 1
ATOM 994 C CA . LEU A 1 133 ? -8.701 1.332 23.594 1.00 68.56 133 LEU A CA 1
ATOM 995 C C . LEU A 1 133 ? -9.910 0.566 23.037 1.00 68.56 133 LEU A C 1
ATOM 997 O O . LEU A 1 133 ? -11.038 1.032 23.192 1.00 68.56 133 LEU A O 1
ATOM 1001 N N . GLY A 1 134 ? -9.702 -0.590 22.397 1.00 63.91 134 GLY A N 1
ATOM 1002 C CA . GLY A 1 134 ? -10.788 -1.468 21.935 1.00 63.91 134 GLY A CA 1
ATOM 1003 C C . GLY A 1 134 ? -11.731 -0.841 20.897 1.00 63.91 134 GLY A C 1
ATOM 1004 O O . GLY A 1 134 ? -12.866 -1.289 20.746 1.00 63.91 134 GLY A O 1
ATOM 1005 N N . LYS A 1 135 ? -11.294 0.221 20.208 1.00 69.06 135 LYS A N 1
ATOM 1006 C CA . LYS A 1 135 ? -12.044 0.896 19.140 1.00 69.06 135 LYS A CA 1
ATOM 1007 C C . LYS A 1 135 ? -11.577 0.412 17.768 1.00 69.06 135 LYS A C 1
ATOM 1009 O O . LYS A 1 135 ? -10.415 0.061 17.596 1.00 69.06 135 LYS A O 1
ATOM 1014 N N . TYR A 1 136 ? -12.487 0.425 16.797 1.00 65.12 136 TYR A N 1
ATOM 1015 C CA . TYR A 1 136 ? -12.275 -0.187 15.480 1.00 65.12 136 TYR A CA 1
ATOM 1016 C C . TYR A 1 136 ? -11.684 0.763 14.429 1.00 65.12 136 TYR A C 1
ATOM 1018 O O . TYR A 1 136 ? -11.239 0.301 13.384 1.00 65.12 136 TYR A O 1
ATOM 1026 N N . SER A 1 137 ? -11.659 2.076 14.686 1.00 73.62 137 SER A N 1
ATOM 1027 C CA . SER A 1 137 ? -11.105 3.076 13.767 1.00 73.62 137 SER A CA 1
ATOM 1028 C C . SER A 1 137 ? -10.084 3.982 14.454 1.00 73.62 137 SER A C 1
ATOM 1030 O O . SER A 1 137 ? -10.250 4.365 15.613 1.00 73.62 137 SER A O 1
ATOM 1032 N N . PHE A 1 138 ? -9.048 4.388 13.713 1.00 72.50 138 PHE A N 1
ATOM 1033 C CA . PHE A 1 138 ? -8.061 5.372 14.172 1.00 72.50 138 PHE A CA 1
ATOM 1034 C C . PHE A 1 138 ? -8.727 6.696 14.573 1.00 72.50 138 PHE A C 1
ATOM 1036 O O . PHE A 1 138 ? -8.384 7.285 15.597 1.00 72.50 138 PHE A O 1
ATOM 1043 N N . ALA A 1 139 ? -9.754 7.119 13.829 1.00 74.94 139 ALA A N 1
ATOM 1044 C CA . ALA A 1 139 ? -10.524 8.310 14.169 1.00 74.94 139 ALA A CA 1
ATOM 1045 C C . ALA A 1 139 ? -11.211 8.169 15.539 1.00 74.94 139 ALA A C 1
ATOM 1047 O O . ALA A 1 139 ? -11.170 9.104 16.333 1.00 74.94 139 ALA A O 1
ATOM 1048 N N . ASP A 1 140 ? -11.764 6.992 15.858 1.00 73.38 140 ASP A N 1
ATOM 1049 C CA . ASP A 1 140 ? -12.428 6.744 17.145 1.00 73.38 140 ASP A CA 1
ATOM 1050 C C . ASP A 1 140 ? -11.446 6.853 18.323 1.00 73.38 140 ASP A C 1
ATOM 1052 O O . ASP A 1 140 ? -11.803 7.349 19.396 1.00 73.38 140 ASP A O 1
ATOM 1056 N N . VAL A 1 141 ? -10.191 6.441 18.120 1.00 74.25 141 VAL A N 1
ATOM 1057 C CA . VAL A 1 141 ? -9.123 6.568 19.120 1.00 74.25 141 VAL A CA 1
ATOM 1058 C C . VAL A 1 141 ? -8.746 8.023 19.372 1.00 74.25 141 VAL A C 1
ATOM 1060 O O . VAL A 1 141 ? -8.655 8.427 20.532 1.00 74.25 141 VAL A O 1
ATOM 1063 N N . LEU A 1 142 ? -8.599 8.844 18.329 1.00 73.56 142 LEU A N 1
ATOM 1064 C CA . LEU A 1 142 ? -8.304 10.269 18.520 1.00 73.56 142 LEU A CA 1
ATOM 1065 C C . LEU A 1 142 ? -9.454 10.991 19.225 1.00 73.56 142 LEU A C 1
ATOM 1067 O O . LEU A 1 142 ? -9.229 11.876 20.050 1.00 73.56 142 LEU A O 1
ATOM 1071 N N . THR A 1 143 ? -10.693 10.581 18.965 1.00 76.69 143 THR A N 1
ATOM 1072 C CA . THR A 1 143 ? -11.860 11.177 19.620 1.00 76.69 143 THR A CA 1
ATOM 1073 C C . THR A 1 143 ? -12.027 10.798 21.092 1.00 76.69 143 THR A C 1
ATOM 1075 O O . THR A 1 143 ? -12.824 11.417 21.786 1.00 76.69 143 THR A O 1
ATOM 1078 N N . TYR A 1 144 ? -11.240 9.852 21.621 1.00 72.69 144 TYR A N 1
ATOM 1079 C CA . TYR A 1 144 ? -11.282 9.501 23.045 1.00 72.69 144 TYR A CA 1
ATOM 1080 C C . TYR A 1 144 ? -10.858 10.662 23.967 1.00 72.69 144 TYR A C 1
ATOM 1082 O O . TYR A 1 144 ? -11.302 10.746 25.111 1.00 72.69 144 TYR A O 1
ATOM 1090 N N . ARG A 1 145 ? -10.003 11.575 23.484 1.00 71.81 145 ARG A N 1
ATOM 1091 C CA . ARG A 1 145 ? -9.517 12.742 24.252 1.00 71.81 145 ARG A CA 1
ATOM 1092 C C . ARG A 1 145 ? -9.940 14.094 23.673 1.00 71.81 145 ARG A C 1
ATOM 1094 O O . ARG A 1 145 ? -9.674 15.121 24.288 1.00 71.81 145 ARG A O 1
ATOM 1101 N N . LEU A 1 146 ? -10.576 14.110 22.505 1.00 75.94 146 LEU A N 1
ATOM 1102 C CA . LEU A 1 146 ? -10.839 15.312 21.711 1.00 75.94 146 LEU A CA 1
ATOM 1103 C C . LEU A 1 146 ? -12.288 15.325 21.194 1.00 75.94 146 LEU A C 1
ATOM 1105 O O . LEU A 1 146 ? -12.992 14.323 21.241 1.00 75.94 146 LEU A O 1
ATOM 1109 N N . LYS A 1 147 ? -12.756 16.470 20.681 1.00 75.88 147 LYS A N 1
ATOM 1110 C CA . LYS A 1 147 ? -14.136 16.614 20.180 1.00 75.88 147 LYS A CA 1
ATOM 1111 C C . LYS A 1 147 ? -14.384 15.721 18.953 1.00 75.88 147 LYS A C 1
ATOM 1113 O O . LYS A 1 147 ? -13.678 15.838 17.954 1.00 75.88 147 LYS A O 1
ATOM 1118 N N . GLU A 1 148 ? -15.441 14.905 19.002 1.00 77.19 148 GLU A N 1
ATOM 1119 C CA . GLU A 1 148 ? -15.734 13.871 17.994 1.00 77.19 148 GLU A CA 1
ATOM 1120 C C . GLU A 1 148 ? -15.869 14.386 16.552 1.00 77.19 148 GLU A C 1
ATOM 1122 O O . GLU A 1 148 ? -15.181 13.914 15.647 1.00 77.19 148 GLU A O 1
ATOM 1127 N N . ARG A 1 149 ? -16.767 15.352 16.320 1.00 80.00 149 ARG A N 1
ATOM 1128 C CA . ARG A 1 149 ? -17.123 15.813 14.966 1.00 80.00 149 ARG A CA 1
ATOM 1129 C C . ARG A 1 149 ? -15.950 16.403 14.166 1.00 80.00 149 ARG A C 1
ATOM 1131 O O . ARG A 1 149 ? -15.740 15.939 13.047 1.00 80.00 149 ARG A O 1
ATOM 1138 N N . PRO A 1 150 ? -15.181 17.388 14.676 1.00 82.81 150 PRO A N 1
ATOM 1139 C CA . PRO A 1 150 ? -14.104 17.990 13.890 1.00 82.81 150 PRO A CA 1
ATOM 1140 C C . PRO A 1 150 ? -12.975 16.998 13.592 1.00 82.81 150 PRO A C 1
ATOM 1142 O O . PRO A 1 150 ? -12.422 17.026 12.498 1.00 82.81 150 PRO A O 1
ATOM 1145 N N . ILE A 1 151 ? -12.671 16.080 14.516 1.00 84.94 151 ILE A N 1
ATOM 1146 C CA . ILE A 1 151 ? -11.621 15.078 14.303 1.00 84.94 151 ILE A CA 1
ATOM 1147 C C . ILE A 1 151 ? -12.026 14.026 13.283 1.00 84.94 151 ILE A C 1
ATOM 1149 O O . ILE A 1 151 ? -11.203 13.670 12.448 1.00 84.94 151 ILE A O 1
ATOM 1153 N N . ARG A 1 152 ? -13.275 13.545 13.300 1.00 83.62 152 ARG A N 1
ATOM 1154 C CA . ARG A 1 152 ? -13.740 12.589 12.282 1.00 83.62 152 ARG A CA 1
ATOM 1155 C C . ARG A 1 152 ? -13.669 13.189 10.875 1.00 83.62 152 ARG A C 1
ATOM 1157 O O . ARG A 1 152 ? -13.234 12.505 9.954 1.00 83.62 152 ARG A O 1
ATOM 1164 N N . ILE A 1 153 ? -14.043 14.463 10.724 1.00 87.38 153 ILE A N 1
ATOM 1165 C CA . ILE A 1 153 ? -13.946 15.179 9.442 1.00 87.38 153 ILE A CA 1
ATOM 1166 C C . ILE A 1 153 ? -12.480 15.343 9.038 1.00 87.38 153 ILE A C 1
ATOM 1168 O O . ILE A 1 153 ? -12.123 14.996 7.917 1.00 87.38 153 ILE A O 1
ATOM 1172 N N . LEU A 1 154 ? -11.620 15.811 9.949 1.00 89.00 154 LEU A N 1
ATOM 1173 C CA . LEU A 1 154 ? -10.197 15.999 9.667 1.00 89.00 154 LEU A CA 1
ATOM 1174 C C . LEU A 1 154 ? -9.512 14.682 9.283 1.00 89.00 154 LEU A C 1
ATOM 1176 O O . LEU A 1 154 ? -8.780 14.642 8.299 1.00 89.00 154 LEU A O 1
ATOM 1180 N N . ALA A 1 155 ? -9.788 13.603 10.019 1.00 88.06 155 ALA A N 1
ATOM 1181 C CA . ALA A 1 155 ? -9.272 12.274 9.724 1.00 88.06 155 ALA A CA 1
ATOM 1182 C C . ALA A 1 155 ? -9.735 11.808 8.337 1.00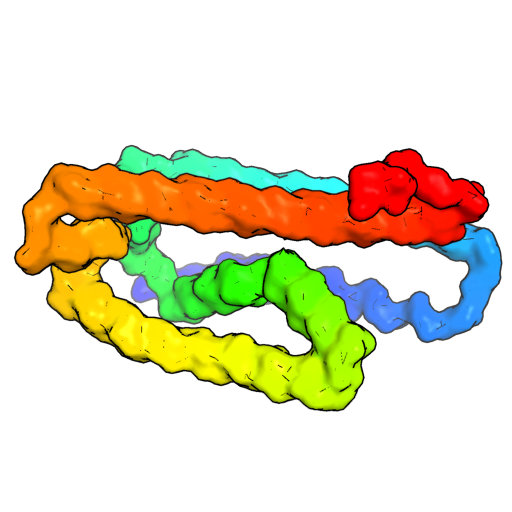 88.06 155 ALA A C 1
ATOM 1184 O O . ALA A 1 155 ? -8.897 11.471 7.509 1.00 88.06 155 ALA A O 1
ATOM 1185 N N . GLY A 1 156 ? -11.036 11.886 8.037 1.00 89.75 156 GLY A N 1
ATOM 1186 C CA . GLY A 1 156 ? -11.568 11.502 6.726 1.00 89.75 156 GLY A CA 1
ATOM 1187 C C . GLY A 1 156 ? -10.968 12.306 5.569 1.00 89.75 156 GLY A C 1
ATOM 1188 O O . GLY A 1 156 ? -10.528 11.721 4.580 1.00 89.75 156 GLY A O 1
ATOM 1189 N N . VAL A 1 157 ? -10.880 13.632 5.709 1.00 93.62 157 VAL A N 1
ATOM 1190 C CA . VAL A 1 157 ? -10.271 14.508 4.694 1.00 93.62 157 VAL A CA 1
ATOM 1191 C C . VAL A 1 157 ? -8.788 14.188 4.523 1.00 93.62 157 VAL A C 1
ATOM 1193 O O . VAL A 1 157 ? -8.341 14.020 3.393 1.00 93.62 157 VAL A O 1
ATOM 1196 N N . SER A 1 158 ? -8.033 14.032 5.616 1.00 91.75 158 SER A N 1
ATOM 1197 C CA . SER A 1 158 ? -6.612 13.667 5.543 1.00 91.75 158 SER A CA 1
ATOM 1198 C C . SER A 1 158 ? -6.399 12.331 4.832 1.00 91.75 158 SER A C 1
ATOM 1200 O O . SER A 1 158 ? -5.521 12.234 3.980 1.00 91.75 158 SER A O 1
ATOM 1202 N N . THR A 1 159 ? -7.245 11.330 5.099 1.00 92.00 159 THR A N 1
ATOM 1203 C CA . THR A 1 159 ? -7.174 10.030 4.430 1.00 92.00 159 THR A CA 1
ATOM 1204 C C . THR A 1 159 ? -7.450 10.165 2.938 1.00 92.00 159 THR A C 1
ATOM 1206 O O . THR A 1 159 ? -6.671 9.649 2.146 1.00 92.00 159 THR A O 1
ATOM 1209 N N . ILE A 1 160 ? -8.501 10.887 2.536 1.00 94.44 160 ILE A N 1
ATOM 1210 C CA . ILE A 1 160 ? -8.813 11.098 1.112 1.00 94.44 160 ILE A CA 1
ATOM 1211 C C . ILE A 1 160 ? -7.654 11.803 0.405 1.00 94.44 160 ILE A C 1
ATOM 1213 O O . ILE A 1 160 ? -7.257 11.379 -0.678 1.00 94.44 160 ILE A O 1
ATOM 1217 N N . VAL A 1 161 ? -7.086 12.845 1.016 1.00 95.69 161 VAL A N 1
ATOM 1218 C CA . VAL A 1 161 ? -5.962 13.598 0.444 1.00 95.69 161 VAL A CA 1
ATOM 1219 C C . VAL A 1 161 ? -4.734 12.701 0.276 1.00 95.69 161 VAL A C 1
ATOM 1221 O O . VAL A 1 161 ? -4.205 12.599 -0.830 1.00 95.69 161 VAL A O 1
ATOM 1224 N N . ILE A 1 162 ? -4.312 12.004 1.336 1.00 92.69 162 ILE A N 1
ATOM 1225 C CA . ILE A 1 162 ? -3.135 11.120 1.309 1.00 92.69 162 ILE A CA 1
ATOM 1226 C C . ILE A 1 162 ? -3.324 9.998 0.283 1.00 92.69 162 ILE A C 1
ATOM 1228 O O . ILE A 1 162 ? -2.441 9.767 -0.542 1.00 92.69 162 ILE A O 1
ATOM 1232 N N . VAL A 1 163 ? -4.484 9.335 0.294 1.00 91.75 163 VAL A N 1
ATOM 1233 C CA . VAL A 1 163 ? -4.794 8.247 -0.643 1.00 91.75 163 VAL A CA 1
ATOM 1234 C C . VAL A 1 163 ? -4.833 8.760 -2.081 1.00 91.75 163 VAL A C 1
ATOM 1236 O O . VAL A 1 163 ? -4.328 8.084 -2.967 1.00 91.75 163 VAL A O 1
ATOM 1239 N N . SER A 1 164 ? -5.355 9.963 -2.332 1.00 92.12 164 SER A N 1
ATOM 1240 C CA . SER A 1 164 ? -5.384 10.535 -3.685 1.00 92.12 164 SER A CA 1
ATOM 1241 C C . SER A 1 164 ? -3.974 10.740 -4.243 1.00 92.12 164 SER A C 1
ATOM 1243 O O . SER A 1 164 ? -3.687 10.273 -5.343 1.00 92.12 164 SER A O 1
ATOM 1245 N N . PHE A 1 165 ? -3.070 11.365 -3.479 1.00 90.69 165 PHE A N 1
ATOM 1246 C CA . PHE A 1 165 ? -1.670 11.527 -3.900 1.00 90.69 165 PHE A CA 1
ATOM 1247 C C . PHE A 1 165 ? -0.963 10.184 -4.084 1.00 90.69 165 PHE A 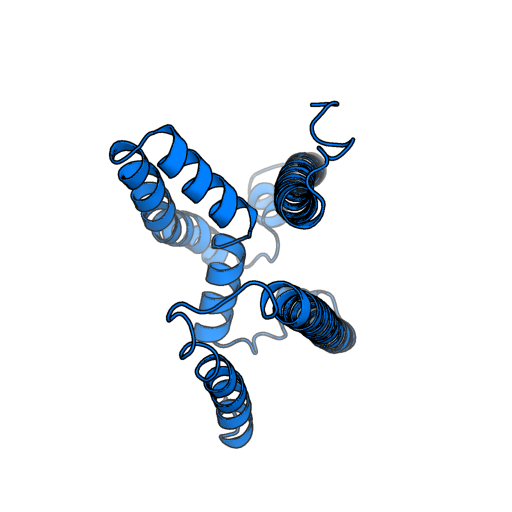C 1
ATOM 1249 O O . PHE A 1 165 ? -0.227 9.992 -5.051 1.00 90.69 165 PHE A O 1
ATOM 1256 N N . TYR A 1 166 ? -1.224 9.243 -3.179 1.00 87.00 166 TYR A N 1
ATOM 1257 C CA . TYR A 1 166 ? -0.672 7.899 -3.246 1.00 87.00 166 TYR A CA 1
ATOM 1258 C C . TYR A 1 166 ? -1.104 7.158 -4.521 1.00 87.00 166 TYR A C 1
ATOM 1260 O O . TYR A 1 166 ? -0.261 6.603 -5.224 1.00 87.00 166 TYR A O 1
ATOM 1268 N N . LEU A 1 167 ? -2.391 7.202 -4.872 1.00 88.69 167 LEU A N 1
ATOM 1269 C CA . LEU A 1 167 ? -2.918 6.560 -6.079 1.00 88.69 167 LEU A CA 1
ATOM 1270 C C . LEU A 1 167 ? -2.392 7.207 -7.364 1.00 88.69 167 LEU A C 1
ATOM 1272 O O . LEU A 1 167 ? -2.101 6.494 -8.323 1.00 88.69 167 LEU A O 1
ATOM 1276 N N . VAL A 1 168 ? -2.224 8.534 -7.389 1.00 87.81 168 VAL A N 1
ATOM 1277 C CA . VAL A 1 168 ? -1.612 9.231 -8.533 1.00 87.81 168 VAL A CA 1
ATOM 1278 C C . VAL A 1 168 ? -0.175 8.755 -8.738 1.00 87.81 168 VAL A C 1
ATOM 1280 O O . VAL A 1 168 ? 0.174 8.358 -9.848 1.00 87.81 168 VAL A O 1
ATOM 1283 N N . ALA A 1 169 ? 0.635 8.718 -7.676 1.00 83.75 169 ALA A N 1
ATOM 1284 C CA . ALA A 1 169 ? 2.015 8.240 -7.759 1.00 83.75 169 ALA A CA 1
ATOM 1285 C C . ALA A 1 169 ? 2.093 6.787 -8.261 1.00 83.75 169 ALA A C 1
ATOM 1287 O O . ALA A 1 169 ? 2.936 6.463 -9.097 1.00 83.75 169 ALA A O 1
ATOM 1288 N N . GLN A 1 170 ? 1.181 5.921 -7.809 1.00 85.25 170 GLN A N 1
ATOM 1289 C CA . GLN A 1 170 ? 1.110 4.537 -8.283 1.00 85.25 170 GLN A CA 1
ATOM 1290 C C . GLN A 1 170 ? 0.708 4.427 -9.754 1.00 85.25 170 GLN A C 1
ATOM 1292 O O . GLN A 1 170 ? 1.278 3.607 -10.472 1.00 85.25 170 GLN A O 1
ATOM 1297 N N . MET A 1 171 ? -0.244 5.241 -10.213 1.00 85.56 171 MET A N 1
ATOM 1298 C CA . MET A 1 171 ? -0.686 5.217 -11.607 1.00 85.56 171 MET A CA 1
ATOM 1299 C C . MET A 1 171 ? 0.411 5.721 -12.552 1.00 85.56 171 MET A C 1
ATOM 1301 O O . MET A 1 171 ? 0.625 5.122 -13.602 1.00 85.56 171 MET A O 1
ATOM 1305 N N . VAL A 1 172 ? 1.143 6.768 -12.157 1.00 83.75 172 VAL A N 1
ATOM 1306 C CA . VAL A 1 172 ? 2.306 7.262 -12.912 1.00 83.75 172 VAL A CA 1
ATOM 1307 C C . VAL A 1 172 ? 3.396 6.194 -12.964 1.00 83.75 172 VAL A C 1
ATOM 1309 O O . VAL A 1 172 ? 3.863 5.854 -14.046 1.00 83.75 172 VAL A O 1
ATOM 1312 N N . GLY A 1 173 ? 3.737 5.589 -11.820 1.00 80.50 173 GLY A N 1
ATOM 1313 C CA . GLY A 1 173 ? 4.722 4.507 -11.772 1.00 80.50 173 GLY A CA 1
ATOM 1314 C C . GLY A 1 173 ? 4.340 3.318 -12.660 1.00 80.50 173 GLY A C 1
ATOM 1315 O O . GLY A 1 173 ? 5.160 2.834 -13.433 1.00 80.50 173 GLY A O 1
ATOM 1316 N N . ALA A 1 174 ? 3.083 2.872 -12.610 1.00 81.75 174 ALA A N 1
ATOM 1317 C CA . ALA A 1 174 ? 2.597 1.794 -13.471 1.00 81.75 174 ALA A CA 1
ATOM 1318 C C . ALA A 1 174 ? 2.611 2.176 -14.963 1.00 81.75 174 ALA A C 1
ATOM 1320 O O . ALA A 1 174 ? 2.953 1.341 -15.803 1.00 81.75 174 ALA A O 1
ATOM 1321 N N . GLY A 1 175 ? 2.266 3.425 -15.289 1.00 78.88 175 GLY A N 1
ATOM 1322 C CA . GLY A 1 175 ? 2.283 3.955 -16.652 1.00 78.88 175 GLY A CA 1
ATOM 1323 C C . GLY A 1 175 ? 3.679 3.937 -17.270 1.00 78.88 175 GLY A C 1
ATOM 1324 O O . GLY A 1 175 ? 3.845 3.399 -18.363 1.00 78.88 175 GLY A O 1
ATOM 1325 N N . GLU A 1 176 ? 4.685 4.426 -16.544 1.00 80.25 176 GLU A N 1
ATOM 1326 C CA . GLU A 1 176 ? 6.088 4.419 -16.984 1.00 80.25 176 GLU A CA 1
ATOM 1327 C C . GLU A 1 176 ? 6.592 3.002 -17.285 1.00 80.25 176 GLU A C 1
ATOM 1329 O O . GLU A 1 176 ? 7.208 2.757 -18.322 1.00 80.25 176 GLU A O 1
ATOM 1334 N N . LEU A 1 177 ? 6.264 2.026 -16.434 1.00 80.06 177 LEU A N 1
ATOM 1335 C CA . LEU A 1 177 ? 6.669 0.634 -16.653 1.00 80.06 177 LEU A CA 1
ATOM 1336 C C . LEU A 1 177 ? 6.071 0.043 -17.939 1.00 80.06 177 LEU A C 1
ATOM 1338 O O . LEU A 1 177 ? 6.752 -0.678 -18.675 1.00 80.06 177 LEU A O 1
ATOM 1342 N N . ILE A 1 178 ? 4.801 0.342 -18.223 1.00 79.38 178 ILE A N 1
ATOM 1343 C CA . ILE A 1 178 ? 4.121 -0.130 -19.437 1.00 79.38 178 ILE A CA 1
ATOM 1344 C C . ILE A 1 178 ? 4.687 0.573 -20.676 1.00 79.38 178 ILE A C 1
ATOM 1346 O O . ILE A 1 178 ? 4.892 -0.079 -21.706 1.00 79.38 178 ILE A O 1
ATOM 1350 N N . SER A 1 179 ? 4.971 1.873 -20.571 1.00 77.81 179 SER A N 1
ATOM 1351 C CA . SER A 1 179 ? 5.596 2.670 -21.628 1.00 77.81 179 SER A CA 1
ATOM 1352 C C . SER A 1 179 ? 6.968 2.122 -21.993 1.00 77.81 179 SER A C 1
ATOM 1354 O O . SER A 1 179 ? 7.176 1.780 -23.154 1.00 77.81 179 SER A O 1
ATOM 1356 N N . LEU A 1 180 ? 7.854 1.906 -21.016 1.00 78.50 180 LEU A N 1
ATOM 1357 C CA . LEU A 1 180 ? 9.185 1.332 -21.245 1.00 78.50 180 LEU A CA 1
ATOM 1358 C C . LEU A 1 180 ? 9.111 -0.018 -21.969 1.00 78.50 180 LEU A C 1
ATOM 1360 O O . LEU A 1 180 ? 9.821 -0.244 -22.949 1.00 78.50 180 LEU A O 1
ATOM 1364 N N . ARG A 1 181 ? 8.199 -0.907 -21.554 1.00 77.25 181 ARG A N 1
ATOM 1365 C CA . ARG A 1 181 ? 7.969 -2.185 -22.250 1.00 77.25 181 ARG A CA 1
ATOM 1366 C C . ARG A 1 181 ? 7.490 -1.961 -23.685 1.00 77.25 181 ARG A C 1
ATOM 1368 O O . ARG A 1 181 ? 7.962 -2.628 -24.603 1.00 77.25 181 ARG A O 1
ATOM 1375 N N . SER A 1 182 ? 6.535 -1.056 -23.893 1.00 73.44 182 SER A N 1
ATOM 1376 C CA . SER A 1 182 ? 5.991 -0.764 -25.224 1.00 73.44 182 SER A CA 1
ATOM 1377 C C . SER A 1 182 ? 7.047 -0.179 -26.163 1.00 73.44 182 SER A C 1
ATOM 1379 O O . SER A 1 182 ? 7.101 -0.557 -27.334 1.00 73.44 182 SER A O 1
ATOM 1381 N N . GLU A 1 183 ? 7.891 0.719 -25.663 1.00 77.25 183 GLU A N 1
ATOM 1382 C CA . GLU A 1 183 ? 8.987 1.334 -26.413 1.00 77.25 183 GLU A CA 1
ATOM 1383 C C . GLU A 1 183 ? 10.029 0.287 -26.816 1.00 77.25 183 GLU A C 1
ATOM 1385 O O . GLU A 1 183 ? 10.401 0.221 -27.987 1.00 77.25 183 GLU A O 1
ATOM 1390 N N . LEU A 1 184 ? 10.408 -0.607 -25.896 1.00 72.81 184 LEU A N 1
ATOM 1391 C CA . LEU A 1 184 ? 11.299 -1.735 -26.190 1.00 72.81 184 LEU A CA 1
ATOM 1392 C C . LEU A 1 184 ? 10.718 -2.687 -27.250 1.00 72.81 184 LEU A C 1
ATOM 1394 O O . LEU A 1 184 ? 11.461 -3.208 -28.078 1.00 72.81 184 LEU A O 1
ATOM 1398 N N . ALA A 1 185 ? 9.398 -2.893 -27.263 1.00 68.25 185 ALA A N 1
ATOM 1399 C CA . ALA A 1 185 ? 8.736 -3.783 -28.219 1.00 68.25 185 ALA A CA 1
ATOM 1400 C C . ALA A 1 185 ? 8.499 -3.152 -29.605 1.00 68.25 185 ALA A C 1
ATOM 1402 O O . ALA A 1 185 ? 8.426 -3.868 -30.604 1.00 68.25 185 ALA A O 1
ATOM 1403 N N . THR A 1 186 ? 8.330 -1.828 -29.680 1.00 69.12 186 THR A N 1
ATOM 1404 C CA . THR A 1 186 ? 7.920 -1.127 -30.915 1.00 69.12 186 THR A CA 1
ATOM 1405 C C . THR A 1 186 ? 8.988 -0.205 -31.501 1.00 69.12 186 THR A C 1
ATOM 1407 O O . THR A 1 186 ? 8.825 0.262 -32.629 1.00 69.12 186 THR A O 1
ATOM 1410 N N . GLY A 1 187 ? 10.068 0.073 -30.765 1.00 67.94 187 GLY A N 1
ATOM 1411 C CA . GLY A 1 187 ? 11.140 0.986 -31.172 1.00 67.94 187 GLY A CA 1
ATOM 1412 C C . GLY A 1 187 ? 10.695 2.445 -31.332 1.00 67.94 187 GLY A C 1
ATOM 1413 O O . GLY A 1 187 ? 11.433 3.252 -31.893 1.00 67.94 187 GLY A O 1
ATOM 1414 N N . ARG A 1 188 ? 9.482 2.793 -30.886 1.00 68.50 188 ARG A N 1
ATOM 1415 C CA . ARG A 1 188 ? 8.917 4.144 -30.966 1.00 68.50 188 ARG A CA 1
ATOM 1416 C C . ARG A 1 188 ? 8.689 4.673 -29.554 1.00 68.50 188 ARG A C 1
ATOM 1418 O O . ARG A 1 188 ? 8.046 3.959 -28.787 1.00 68.50 188 ARG A O 1
ATOM 1425 N N . PRO A 1 189 ? 9.137 5.900 -29.231 1.00 63.50 189 PRO A N 1
ATOM 1426 C CA . PRO A 1 189 ? 8.824 6.521 -27.952 1.00 63.50 189 PRO A CA 1
ATOM 1427 C C . PRO A 1 189 ? 7.306 6.664 -27.804 1.00 63.50 189 PRO A C 1
ATOM 1429 O O . PRO A 1 189 ? 6.597 7.027 -28.752 1.00 63.50 189 PRO A O 1
ATOM 1432 N N . SER A 1 190 ? 6.806 6.317 -26.625 1.00 63.84 190 SER A N 1
ATOM 1433 C CA . SER A 1 190 ? 5.398 6.426 -26.276 1.00 63.84 190 SER A CA 1
ATOM 1434 C C . SER A 1 190 ? 5.019 7.905 -26.154 1.00 63.84 190 SER A C 1
ATOM 1436 O O . SER A 1 190 ? 5.788 8.726 -25.672 1.00 63.84 190 SER A O 1
ATOM 1438 N N . SER A 1 191 ? 3.816 8.290 -26.584 1.00 62.97 191 SER A N 1
ATOM 1439 C CA . SER A 1 191 ? 3.371 9.692 -26.470 1.00 62.97 191 SER A CA 1
ATOM 1440 C C . SER A 1 191 ? 3.229 10.167 -25.021 1.00 62.97 191 SER A C 1
ATOM 1442 O O . SER A 1 191 ? 3.092 11.361 -24.790 1.00 62.97 191 SER A O 1
ATOM 1444 N N . TRP A 1 192 ? 3.226 9.232 -24.068 1.00 57.00 192 TRP A N 1
ATOM 1445 C CA . TRP A 1 192 ? 3.120 9.483 -22.636 1.00 57.00 192 TRP A CA 1
ATOM 1446 C C . TRP A 1 192 ? 4.445 9.973 -22.035 1.00 57.00 192 TRP A C 1
ATOM 1448 O O . TRP A 1 192 ? 4.411 10.884 -21.210 1.00 57.00 192 TRP A O 1
ATOM 1458 N N . SER A 1 193 ? 5.594 9.462 -22.501 1.00 53.50 193 SER A N 1
ATOM 1459 C CA . SER A 1 193 ? 6.924 9.870 -22.012 1.00 53.50 193 SER A CA 1
ATOM 1460 C C . SER A 1 193 ? 7.344 11.274 -22.467 1.00 53.50 193 SER A C 1
ATOM 1462 O O . SER A 1 193 ? 8.213 11.885 -21.861 1.00 53.50 193 SER A O 1
ATOM 1464 N N . ALA A 1 194 ? 6.705 11.824 -23.506 1.00 51.88 194 ALA A N 1
ATOM 1465 C CA . ALA A 1 194 ? 6.975 13.174 -24.011 1.00 51.88 194 ALA A CA 1
ATOM 1466 C C . ALA A 1 194 ? 6.208 14.293 -23.272 1.00 51.88 194 ALA A C 1
ATOM 1468 O O . ALA A 1 194 ? 6.393 15.468 -23.586 1.00 51.88 194 ALA A O 1
ATOM 1469 N N . SER A 1 195 ? 5.308 13.937 -22.350 1.00 51.16 195 SER A N 1
ATOM 1470 C CA . SER A 1 195 ? 4.355 14.861 -21.709 1.00 51.16 195 SER A CA 1
ATOM 1471 C C . SER A 1 195 ? 4.537 15.039 -20.193 1.00 51.16 195 SER A C 1
ATOM 1473 O O . SER A 1 195 ? 3.724 15.730 -19.574 1.00 51.16 195 SER A O 1
ATOM 1475 N N . LEU A 1 196 ? 5.589 14.455 -19.613 1.00 44.19 196 LEU A N 1
ATOM 1476 C CA . LEU A 1 196 ? 6.054 14.679 -18.237 1.00 44.19 196 LEU A CA 1
ATOM 1477 C C . LEU A 1 196 ? 7.452 15.308 -18.262 1.00 44.19 196 LEU A C 1
ATOM 1479 O O . LEU A 1 196 ? 7.712 16.153 -17.378 1.00 44.19 196 LEU A O 1
#

Sequence (196 aa):
MRIPRNRMLLLLATASTFGVCGSAYSAQPDTQIRQAEFSTIVFFVVFAVLTLLISFWAARRATSSSEYLTAGSSISSDQNGLAIAGDYMSAGAFLGLSGAIYASGLDGMFLAASYLASWPIVLFLVAEPLRRLGKYSFADVLTYRLKERPIRILAGVSTIVIVSFYLVAQMVGAGELISLRSELATGRPSSWSASL

Radius of gyration: 21.87 Å; chains: 1; bounding box: 48×48×57 Å

Foldseek 3Di:
DDDPPVVVVVVVVVVVVVPPPPPDPDDDDDVVLVVVVVVVVVVVVVVVVVVVVVVVVVVVPQPDPCCVLCVVVPDDPVNVVVVLVDVLCDPLVVLVLVVQCVVVPPVSVVVVVVSVVVVVVCCVVVVVLVVVVPDRDPLVSVCVVPPNVVSVVVVVVVVVVVVVVVVVSSVVSVVVVVQVSVCVVPVDRDPVVVPD

Secondary structure (DSSP, 8-state):
----HHHHHHHHHHHHGGGSS-S--S---TTHHHHHHHHHHHHHHHHHHHHHHHHHHHHTT--SHHHHHHGGG---HHHHHHHHHHHHT-HHHHHHHHHHHHHHGGGHHHHHHHHHHHHHHHHHHHHHHHHHH--SSHHHHHTTTS-HHHHHHHHHHHHHHHHHHHHHHHHHHHHHHHHHHHHHHHSS--TTTT--